Protein AF-A0A0F9A5X1-F1 (afdb_monomer_lite)

Radius of gyration: 55.03 Å; chains: 1; bounding box: 96×43×169 Å

Foldseek 3Di:
DDDDPDPPDDDPVCVVVVVVVVVVVVVVVVVVVDPPQDPPHDDDDDPDDDPQEDPLFDWDADPVRDIYGDPFCCVVPPDDPQAWDWGDPVNRDIDIDHPADDDPPGDDDDPDDDDPVDDPFFDWDQDPPGDTDGDQCAWGQDPQQCEIEGNHNDPDDSHHYYDYDDDDDQDDDDPDPPDDSDDFDDDCVPPPDDDSDDDDDDPPDDDPPDDDDPDDQDDDCVPPPDDDDDSDDDDDDDDDDPDDDPDDDDPPDDPDDDPDPDDPPPPDDDPPDPDPDDPPVDPPDPDPDDDPDPDDDPDDDD

pLDDT: mean 82.53, std 15.39, range [36.97, 97.75]

Structure (mmCIF, N/CA/C/O backbone):
data_AF-A0A0F9A5X1-F1
#
_entry.id   AF-A0A0F9A5X1-F1
#
loop_
_atom_site.group_PDB
_atom_site.id
_atom_site.type_symbol
_atom_site.label_atom_id
_atom_site.label_alt_id
_atom_site.label_comp_id
_atom_site.label_asym_id
_atom_site.label_entity_id
_atom_site.label_seq_id
_atom_site.pdbx_PDB_ins_code
_atom_site.Cartn_x
_atom_site.Cartn_y
_atom_site.Cartn_z
_atom_site.occupancy
_atom_site.B_iso_or_equiv
_atom_site.auth_seq_id
_atom_site.auth_comp_id
_atom_site.auth_asym_id
_atom_site.auth_atom_id
_atom_site.pdbx_PDB_model_num
ATOM 1 N N . MET A 1 1 ? -53.671 4.256 88.693 1.00 51.34 1 MET A N 1
ATOM 2 C CA . MET A 1 1 ? -53.620 3.190 89.716 1.00 51.34 1 MET A CA 1
ATOM 3 C C . MET A 1 1 ? -52.819 3.743 90.882 1.00 51.34 1 MET A C 1
ATOM 5 O O . MET A 1 1 ? -51.663 4.082 90.679 1.00 51.34 1 MET A O 1
ATOM 9 N N . SER A 1 2 ? -53.452 3.986 92.032 1.00 55.56 2 SER A N 1
ATOM 10 C CA . SER A 1 2 ? -52.752 4.517 93.210 1.00 55.56 2 SER A CA 1
ATOM 11 C C . SER A 1 2 ? -51.932 3.394 93.842 1.00 55.56 2 SER A C 1
ATOM 13 O O . SER A 1 2 ? -52.457 2.292 94.012 1.00 55.56 2 SER A O 1
ATOM 15 N N . LEU A 1 3 ? -50.656 3.645 94.142 1.00 56.84 3 LEU A N 1
ATOM 16 C CA . LEU A 1 3 ? -49.833 2.712 94.909 1.00 56.84 3 LEU A CA 1
ATOM 17 C C . LEU A 1 3 ? -50.502 2.514 96.274 1.00 56.84 3 LEU A C 1
ATOM 19 O O . LEU A 1 3 ? -50.723 3.474 97.011 1.00 56.84 3 LEU A O 1
ATOM 23 N N . VAL A 1 4 ? -50.874 1.274 96.596 1.00 63.53 4 VAL A N 1
ATOM 24 C CA . VAL A 1 4 ? -51.419 0.946 97.915 1.00 63.53 4 VAL A CA 1
ATOM 25 C C . VAL A 1 4 ? -50.306 1.178 98.929 1.00 63.53 4 VAL A C 1
ATOM 27 O O . VAL A 1 4 ? -49.243 0.571 98.824 1.00 63.53 4 VAL A O 1
ATOM 30 N N . ASN A 1 5 ? -50.539 2.072 99.889 1.00 62.56 5 ASN A N 1
ATOM 31 C CA . ASN A 1 5 ? -49.578 2.389 100.936 1.00 62.56 5 ASN A CA 1
ATOM 32 C C . ASN A 1 5 ? -49.392 1.140 101.813 1.00 62.56 5 ASN A C 1
ATOM 34 O O . ASN A 1 5 ? -50.246 0.826 102.644 1.00 62.56 5 ASN A O 1
ATOM 38 N N . THR A 1 6 ? -48.335 0.363 101.574 1.00 57.97 6 THR A N 1
ATOM 39 C CA . THR A 1 6 ? -48.045 -0.830 102.371 1.00 57.97 6 THR A CA 1
ATOM 40 C C . THR A 1 6 ? -47.521 -0.382 103.736 1.00 57.97 6 THR A C 1
ATOM 42 O O . THR A 1 6 ? -46.497 0.301 103.780 1.00 57.97 6 THR A O 1
ATOM 45 N N . PRO A 1 7 ? -48.182 -0.738 104.854 1.00 61.12 7 PRO A N 1
ATOM 46 C CA . PRO A 1 7 ? -47.645 -0.469 106.183 1.00 61.12 7 PRO A CA 1
ATOM 47 C C . PRO A 1 7 ? -46.269 -1.132 106.339 1.00 61.12 7 PRO A C 1
ATOM 49 O O . PRO A 1 7 ? -46.027 -2.185 105.750 1.00 61.12 7 PRO A O 1
ATOM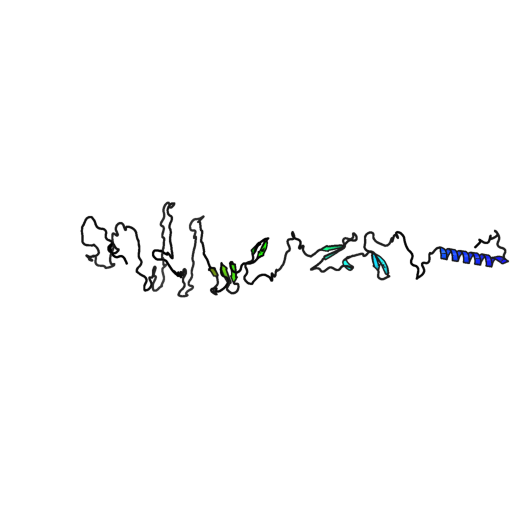 52 N N . SER A 1 8 ? -45.390 -0.573 107.177 1.00 64.06 8 SER A N 1
ATOM 53 C CA . SER A 1 8 ? -44.045 -1.121 107.450 1.00 64.06 8 SER A CA 1
ATOM 54 C C . SER A 1 8 ? -44.049 -2.560 107.995 1.00 64.06 8 SER A C 1
ATOM 56 O O . SER A 1 8 ? -43.009 -3.215 108.005 1.00 64.06 8 SER A O 1
ATOM 58 N N . ILE A 1 9 ? -45.213 -3.064 108.425 1.00 64.56 9 ILE A N 1
ATOM 59 C CA . ILE A 1 9 ? -45.440 -4.432 108.897 1.00 64.56 9 ILE A CA 1
ATOM 60 C C . ILE A 1 9 ? -46.688 -4.998 108.202 1.00 64.56 9 ILE A C 1
ATOM 62 O O .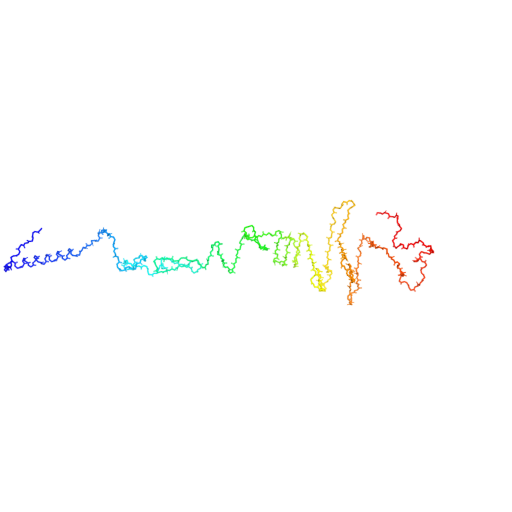 ILE A 1 9 ? -47.807 -4.522 108.412 1.00 64.56 9 ILE A O 1
ATOM 66 N N . ILE A 1 10 ? -46.506 -6.042 107.388 1.00 73.94 10 ILE A N 1
ATOM 67 C CA . ILE A 1 10 ? -47.598 -6.769 106.726 1.00 73.94 10 ILE A CA 1
ATOM 68 C C . ILE A 1 10 ? -48.179 -7.778 107.723 1.00 73.94 10 ILE A C 1
ATOM 70 O O . ILE A 1 10 ? -47.480 -8.687 108.170 1.00 73.94 10 ILE A O 1
ATOM 74 N N . LYS A 1 11 ? -49.463 -7.637 108.072 1.00 79.19 11 LYS A N 1
ATOM 75 C CA . LYS A 1 11 ? -50.155 -8.624 108.915 1.00 79.19 11 LYS A CA 1
ATOM 76 C C . LYS A 1 11 ? -50.240 -9.982 108.203 1.00 79.19 11 LY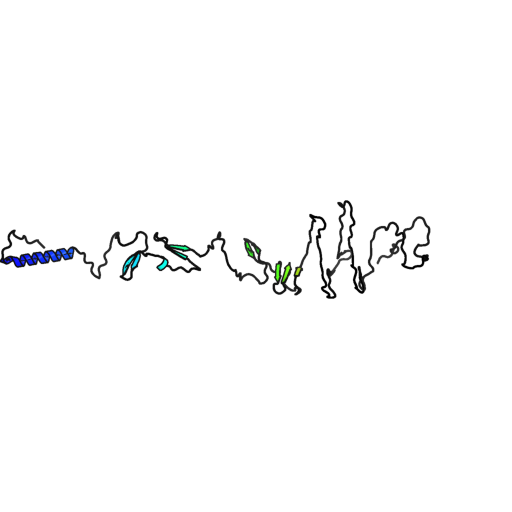S A C 1
ATOM 78 O O . LYS A 1 11 ? -50.377 -10.027 106.980 1.00 79.19 11 LYS A O 1
ATOM 83 N N . ARG A 1 12 ? -50.171 -11.085 108.960 1.00 76.81 12 ARG A N 1
ATOM 84 C CA . ARG A 1 12 ? -50.061 -12.461 108.431 1.00 76.81 12 ARG A CA 1
ATOM 85 C C . ARG A 1 12 ? -51.190 -12.806 107.452 1.00 76.81 12 ARG A C 1
ATOM 87 O O . ARG A 1 12 ? -50.935 -13.421 106.423 1.00 76.81 12 ARG A O 1
ATOM 94 N N . GLU A 1 13 ? -52.405 -12.355 107.737 1.00 82.81 13 GLU A N 1
ATOM 95 C CA . GLU A 1 13 ? -53.602 -12.531 106.909 1.00 82.81 13 GLU A CA 1
ATOM 96 C C . GLU A 1 13 ? -53.510 -11.866 105.522 1.00 82.81 13 GLU A C 1
ATOM 98 O O . GLU A 1 13 ? -54.180 -12.298 104.589 1.00 82.81 13 GLU A O 1
ATOM 103 N N . ASN A 1 14 ? -52.636 -10.869 105.354 1.00 79.94 14 ASN A N 1
ATOM 104 C CA . ASN A 1 14 ? -52.486 -10.097 104.118 1.00 79.94 14 ASN A CA 1
ATOM 105 C C . ASN A 1 14 ? -51.222 -10.462 103.322 1.00 79.94 14 ASN A C 1
ATOM 107 O O . ASN A 1 14 ? -50.961 -9.862 102.277 1.00 79.94 14 ASN A O 1
ATOM 111 N N . TRP A 1 15 ? -50.431 -11.433 103.796 1.00 81.12 15 TRP A N 1
ATOM 112 C CA . TRP A 1 15 ? -49.132 -11.777 103.210 1.00 81.12 15 TRP A CA 1
ATOM 113 C C . TRP A 1 15 ? -49.253 -12.247 101.756 1.00 81.12 15 TRP A C 1
ATOM 115 O O . TRP A 1 15 ? -48.541 -11.752 100.887 1.00 81.12 15 TRP A O 1
ATOM 125 N N . ASN A 1 16 ? -50.223 -13.120 101.465 1.00 84.50 16 ASN A N 1
ATOM 126 C CA . ASN A 1 16 ? -50.462 -13.613 100.105 1.00 84.50 16 ASN A CA 1
ATOM 127 C C . ASN A 1 16 ? -50.833 -12.477 99.145 1.00 84.50 16 ASN A C 1
ATOM 129 O O . ASN A 1 16 ? -50.289 -12.392 98.048 1.00 84.50 16 ASN A O 1
ATOM 133 N N . SER A 1 17 ? -51.705 -11.564 99.575 1.00 80.56 17 SER A N 1
ATOM 134 C CA . SER A 1 17 ? -52.116 -10.412 98.768 1.00 80.56 17 SER A CA 1
ATOM 135 C C . SER A 1 17 ? -50.947 -9.471 98.473 1.00 80.56 17 SER A C 1
ATOM 137 O O . SER A 1 17 ? -50.814 -8.989 97.350 1.00 80.56 17 SER A O 1
ATOM 139 N N . ALA A 1 18 ? -50.068 -9.240 99.453 1.00 78.94 18 ALA A N 1
ATOM 140 C CA . ALA A 1 18 ? -48.874 -8.419 99.273 1.00 78.94 18 ALA A CA 1
ATOM 141 C C . ALA A 1 18 ? -47.853 -9.072 98.327 1.00 78.94 18 ALA A C 1
ATOM 143 O O . ALA A 1 18 ? -47.285 -8.400 97.466 1.00 78.94 18 ALA A O 1
ATOM 144 N N . VAL A 1 19 ? -47.655 -10.387 98.439 1.00 83.75 19 VAL A N 1
ATOM 145 C CA . VAL A 1 19 ? -46.768 -11.150 97.552 1.00 83.75 19 VAL A CA 1
ATOM 146 C C . VAL A 1 19 ? -47.293 -11.167 96.122 1.00 83.75 19 VAL A C 1
ATOM 148 O O . VAL A 1 19 ? -46.527 -10.934 95.192 1.00 83.75 19 VAL A O 1
ATOM 151 N N . GLU A 1 20 ? -48.591 -11.377 95.926 1.00 84.62 20 GLU A N 1
ATOM 152 C CA . GLU A 1 20 ? -49.199 -11.348 94.595 1.00 84.62 20 GLU A CA 1
ATOM 153 C C . GLU A 1 20 ? -49.168 -9.948 93.975 1.00 84.62 20 GLU A C 1
ATOM 155 O O . GLU A 1 20 ? -48.875 -9.807 92.788 1.00 84.62 20 GLU A O 1
ATOM 160 N N . PHE A 1 21 ? -49.386 -8.895 94.767 1.00 84.12 21 PHE A N 1
ATOM 161 C CA . PHE A 1 21 ? -49.206 -7.519 94.306 1.00 84.12 21 PHE A CA 1
ATOM 162 C C . PHE A 1 21 ? -47.754 -7.244 93.894 1.00 84.12 21 PHE A C 1
ATOM 164 O O . PHE A 1 21 ? -47.518 -6.701 92.814 1.00 84.12 21 PHE A O 1
ATOM 171 N N . SER A 1 22 ? -46.777 -7.661 94.705 1.00 83.62 22 SER A N 1
ATOM 172 C CA . SER A 1 22 ? -45.350 -7.505 94.402 1.00 83.62 22 SER A CA 1
ATOM 173 C C . SER A 1 22 ? -44.960 -8.256 93.125 1.00 83.62 22 SER A C 1
ATOM 175 O O . SER A 1 22 ? -44.399 -7.650 92.215 1.00 83.62 22 SER A O 1
ATOM 177 N N . LYS A 1 23 ? -45.349 -9.530 92.989 1.00 84.75 23 LYS A N 1
ATOM 178 C CA . LYS A 1 23 ? -45.100 -10.336 91.782 1.00 84.75 23 LYS A CA 1
ATOM 179 C C . LYS A 1 23 ? -45.704 -9.704 90.530 1.00 84.75 23 LYS A C 1
ATOM 181 O O . LYS A 1 23 ? -45.010 -9.583 89.526 1.00 84.75 23 LYS A O 1
ATOM 186 N N . LYS A 1 24 ? -46.968 -9.269 90.586 1.00 84.06 24 LYS A N 1
ATOM 187 C CA . LYS A 1 24 ? -47.649 -8.627 89.448 1.00 84.06 24 LYS A CA 1
ATOM 188 C C . LYS A 1 24 ? -47.011 -7.294 89.074 1.00 84.06 24 LYS A C 1
ATOM 190 O O . LYS A 1 24 ? -46.859 -7.004 87.893 1.00 84.06 24 LYS A O 1
ATOM 195 N N . THR A 1 25 ? -46.603 -6.508 90.066 1.00 83.50 25 THR A N 1
ATOM 196 C CA . THR A 1 25 ? -45.920 -5.226 89.845 1.00 83.50 25 THR A CA 1
ATOM 197 C C . THR A 1 25 ? -44.549 -5.442 89.204 1.00 83.50 25 THR A C 1
ATOM 199 O O . THR A 1 25 ? -44.223 -4.774 88.227 1.00 83.50 25 THR A O 1
ATOM 202 N N . ILE A 1 26 ? -43.782 -6.427 89.684 1.00 83.12 26 ILE A N 1
ATOM 203 C CA . ILE A 1 26 ? -42.495 -6.825 89.096 1.00 83.12 26 ILE A CA 1
ATOM 204 C C . ILE A 1 26 ? -42.688 -7.310 87.654 1.00 83.12 26 ILE A C 1
ATOM 206 O O . ILE A 1 26 ? -41.969 -6.859 86.770 1.00 83.12 26 ILE A O 1
ATOM 210 N N . GLN A 1 27 ? -43.682 -8.163 87.390 1.00 83.00 27 GLN A N 1
ATOM 211 C CA . GLN A 1 27 ? -43.983 -8.649 86.039 1.00 83.00 27 GLN A CA 1
ATOM 212 C C . GLN A 1 27 ? -44.382 -7.515 85.087 1.00 83.00 27 GLN A C 1
ATOM 214 O O . GLN A 1 27 ? -43.894 -7.466 83.963 1.00 83.00 27 GLN A O 1
ATOM 219 N N . ALA A 1 28 ? -45.227 -6.581 85.528 1.00 77.19 28 ALA A N 1
ATOM 220 C CA . ALA A 1 28 ? -45.627 -5.431 84.720 1.00 77.19 28 ALA A CA 1
ATOM 221 C C . ALA A 1 28 ? -44.438 -4.503 84.417 1.00 77.19 28 ALA A C 1
ATOM 223 O O . ALA A 1 28 ? -44.253 -4.093 83.275 1.00 77.19 28 ALA A O 1
ATOM 224 N N . LEU A 1 29 ? -43.579 -4.231 85.405 1.00 78.44 29 LEU A N 1
ATOM 225 C CA . LEU A 1 29 ? -42.344 -3.463 85.208 1.00 78.44 29 LEU A CA 1
ATOM 226 C C . LEU A 1 29 ? -41.382 -4.165 84.239 1.00 78.44 29 LEU A C 1
ATOM 228 O O . LEU A 1 29 ? -40.840 -3.521 83.347 1.00 78.44 29 LEU A O 1
ATOM 232 N N . GLN A 1 30 ? -41.215 -5.484 84.361 1.00 79.44 30 GLN A N 1
ATOM 233 C CA . GLN A 1 30 ? -40.399 -6.290 83.444 1.00 79.44 30 GLN A CA 1
ATOM 234 C C . GLN A 1 30 ? -40.950 -6.292 82.008 1.00 79.44 30 GLN A C 1
ATOM 236 O O . GLN A 1 30 ? -40.172 -6.346 81.053 1.00 79.44 30 GLN A O 1
ATOM 241 N N . GLN A 1 31 ? -42.275 -6.211 81.848 1.00 71.50 31 GLN A N 1
ATOM 242 C CA . GLN A 1 31 ? -42.943 -6.104 80.549 1.00 71.50 31 GLN A CA 1
ATOM 243 C C . GLN A 1 31 ? -42.836 -4.703 79.934 1.00 71.50 31 GLN A C 1
ATOM 245 O O . GLN A 1 31 ? -42.699 -4.605 78.721 1.00 71.50 31 GLN A O 1
ATOM 250 N N . LEU A 1 32 ? -42.849 -3.632 80.737 1.00 66.94 32 LEU A N 1
ATOM 251 C CA . LEU A 1 32 ? -42.574 -2.271 80.255 1.00 66.94 32 LEU A CA 1
ATOM 252 C C . LEU A 1 32 ? -41.093 -2.053 79.914 1.00 66.94 32 LEU A C 1
ATOM 254 O O . LEU A 1 32 ? -40.785 -1.278 79.013 1.00 66.94 32 LEU A O 1
ATOM 258 N N . ALA A 1 33 ? -40.180 -2.728 80.618 1.00 64.44 33 ALA A N 1
ATOM 259 C CA . ALA A 1 33 ? -38.736 -2.583 80.422 1.00 64.44 33 ALA A CA 1
ATOM 260 C C . ALA A 1 33 ? -38.243 -3.076 79.048 1.00 64.44 33 ALA A C 1
ATOM 262 O O . ALA A 1 33 ? -37.152 -2.706 78.624 1.00 64.44 33 ALA A O 1
ATOM 263 N N . HIS A 1 34 ? -39.046 -3.863 78.329 1.00 60.03 34 HIS A N 1
ATOM 264 C CA . HIS A 1 34 ? -38.774 -4.240 76.947 1.00 60.03 34 HIS A CA 1
ATOM 265 C C . HIS A 1 34 ? -39.924 -3.726 76.082 1.00 60.03 34 HIS A C 1
ATOM 267 O O . HIS A 1 34 ? -41.006 -4.309 76.105 1.00 60.03 34 HIS A O 1
ATOM 273 N N . LEU A 1 35 ? -39.710 -2.648 75.315 1.00 63.25 35 LEU A N 1
ATOM 274 C CA . LEU A 1 35 ? -40.650 -2.219 74.275 1.00 63.25 35 LEU A CA 1
ATOM 275 C C . LEU A 1 35 ? -40.809 -3.373 73.279 1.00 63.25 35 LEU A C 1
ATOM 277 O O . LEU A 1 35 ? -40.003 -3.558 72.368 1.00 63.25 35 LEU A O 1
ATOM 281 N N . ARG A 1 36 ? -41.823 -4.206 73.502 1.00 62.03 36 ARG A N 1
ATOM 282 C CA . ARG A 1 36 ? -42.097 -5.376 72.682 1.00 62.03 36 ARG A CA 1
ATOM 283 C C . ARG A 1 36 ? -42.815 -4.878 71.438 1.00 62.03 36 ARG A C 1
ATOM 285 O O . ARG A 1 36 ? -44.034 -4.744 71.426 1.00 62.03 36 ARG A O 1
ATOM 292 N N . LEU A 1 37 ? -42.033 -4.531 70.421 1.00 74.56 37 LEU A N 1
ATOM 293 C CA . LEU A 1 37 ? -42.535 -4.253 69.081 1.00 74.56 37 LEU A CA 1
ATOM 294 C C . LEU A 1 37 ? -43.365 -5.468 68.633 1.00 74.56 37 LEU A C 1
ATOM 296 O O . LEU A 1 37 ? -42.846 -6.579 68.523 1.00 74.56 37 LEU A O 1
ATOM 300 N N . GLY A 1 38 ? -44.681 -5.287 68.501 1.00 72.56 38 GLY A N 1
ATOM 301 C CA . GLY A 1 38 ? -45.589 -6.341 68.045 1.00 72.56 38 GLY A CA 1
ATOM 302 C C . GLY A 1 38 ? -45.337 -6.702 66.577 1.00 72.56 38 GLY A C 1
ATOM 303 O O . GLY A 1 38 ? -44.722 -5.931 65.845 1.00 72.56 38 GLY A O 1
ATOM 304 N N . VAL A 1 39 ? -45.847 -7.848 66.121 1.00 73.12 39 VAL A N 1
ATOM 305 C CA . VAL A 1 39 ? -45.640 -8.349 64.741 1.00 73.12 39 VAL A CA 1
ATOM 306 C C . VAL A 1 39 ? -46.256 -7.471 63.639 1.00 73.12 39 VAL A C 1
ATOM 308 O O . VAL A 1 39 ? -45.936 -7.656 62.473 1.00 73.12 39 VAL A O 1
ATOM 311 N N . GLU A 1 40 ? -47.083 -6.492 64.010 1.00 81.44 40 GLU A N 1
ATOM 312 C CA . GLU A 1 40 ? -47.663 -5.481 63.109 1.00 81.44 40 GLU A CA 1
ATOM 313 C C . GLU A 1 40 ? -47.167 -4.057 63.415 1.00 81.44 40 GLU A C 1
ATOM 315 O O . GLU A 1 40 ? -47.684 -3.076 62.885 1.00 81.44 40 GLU A O 1
ATOM 320 N N . SER A 1 41 ? -46.187 -3.908 64.310 1.00 81.44 41 SER A N 1
ATOM 321 C CA . SER A 1 41 ? -45.661 -2.586 64.645 1.00 81.44 41 SER A CA 1
ATOM 322 C C . SER A 1 41 ? -44.823 -2.012 63.496 1.00 81.44 41 SER A C 1
ATOM 324 O O . SER A 1 41 ? -43.971 -2.694 62.932 1.00 81.44 41 SER A O 1
ATOM 326 N N . SER A 1 42 ? -45.041 -0.734 63.176 1.00 84.50 42 SER A N 1
ATOM 327 C CA . SER A 1 42 ? -44.287 0.037 62.176 1.00 84.50 42 SER A CA 1
ATOM 328 C C . SER A 1 42 ? -43.512 1.182 62.853 1.00 84.50 42 SER A C 1
ATOM 330 O O . SER A 1 42 ? -43.884 2.351 62.714 1.00 84.50 42 SER A O 1
ATOM 332 N N . PRO A 1 43 ? -42.499 0.878 63.684 1.00 84.88 43 PRO A N 1
ATOM 333 C CA . PRO A 1 43 ? -41.741 1.902 64.395 1.00 84.88 43 PRO A CA 1
ATOM 334 C C . PRO A 1 43 ? -40.969 2.804 63.421 1.00 84.88 43 PRO A C 1
ATOM 336 O O . PRO A 1 43 ? -40.355 2.323 62.470 1.00 84.88 43 PRO A O 1
ATOM 339 N N . THR A 1 44 ? -40.941 4.107 63.702 1.00 89.19 44 THR A N 1
ATOM 340 C CA . THR A 1 44 ? -40.089 5.076 62.998 1.00 89.19 44 THR A CA 1
ATOM 341 C C . THR A 1 44 ? -38.883 5.397 63.871 1.00 89.19 44 THR A C 1
ATOM 343 O O . THR A 1 44 ? -39.044 5.857 65.001 1.00 89.19 44 THR A O 1
ATOM 346 N N . PHE A 1 45 ? -37.675 5.180 63.356 1.00 87.25 45 PHE A N 1
ATOM 347 C CA . PHE A 1 45 ? -36.434 5.542 64.040 1.00 87.25 45 PHE A CA 1
ATOM 348 C C . PHE A 1 45 ? -35.869 6.833 63.453 1.00 87.25 45 PHE A C 1
ATOM 350 O O . PHE A 1 45 ? -35.823 6.995 62.236 1.00 87.25 45 PHE A O 1
ATOM 357 N N . VAL A 1 46 ? -35.408 7.739 64.314 1.00 91.75 46 VAL A N 1
ATOM 358 C CA . VAL A 1 46 ? -34.673 8.938 63.898 1.00 91.75 46 VAL A CA 1
ATOM 359 C C . VAL A 1 46 ? -33.186 8.659 64.092 1.00 91.75 46 VAL A C 1
ATOM 361 O O . VAL A 1 46 ? -32.756 8.425 65.218 1.00 91.75 46 VAL A O 1
ATOM 364 N N . SER A 1 47 ? -32.425 8.652 62.995 1.00 90.38 47 SER A N 1
ATOM 365 C CA . SER A 1 47 ? -30.968 8.428 62.971 1.00 90.38 47 SER A CA 1
ATOM 366 C C . SER A 1 47 ? -30.493 7.171 63.726 1.00 90.38 47 SER A C 1
ATOM 368 O O . SER A 1 47 ? -29.663 7.279 64.630 1.00 90.38 47 SER A O 1
ATOM 370 N N . PRO A 1 48 ? -31.011 5.971 63.398 1.00 90.88 48 PRO A N 1
ATOM 371 C CA . PRO A 1 48 ? -30.536 4.745 64.029 1.00 90.88 48 PRO A CA 1
ATOM 372 C C . PRO A 1 48 ? -29.045 4.513 63.732 1.00 90.88 48 PRO A C 1
ATOM 374 O O . PRO A 1 48 ? -28.616 4.593 62.582 1.00 90.88 48 PRO A O 1
ATOM 377 N N . THR A 1 49 ? -28.269 4.167 64.761 1.00 92.56 49 THR A N 1
ATOM 378 C CA . THR A 1 49 ? -26.873 3.723 64.616 1.00 92.56 49 THR A CA 1
ATOM 379 C C . THR A 1 49 ? -26.814 2.202 64.691 1.00 92.56 49 THR A C 1
ATOM 381 O O . THR A 1 49 ? -27.111 1.615 65.732 1.00 92.56 49 THR A O 1
ATOM 384 N N . PHE A 1 50 ? -26.394 1.554 63.607 1.00 93.12 50 PHE A N 1
ATOM 385 C CA . PHE A 1 50 ? -26.231 0.101 63.543 1.00 93.12 50 PHE A CA 1
ATOM 386 C C . PHE A 1 50 ? -24.761 -0.280 63.771 1.00 93.12 50 PHE A C 1
ATOM 388 O O . PHE A 1 50 ? -23.962 -0.296 62.842 1.00 93.12 50 PHE A O 1
ATOM 395 N N . THR A 1 51 ? -24.395 -0.598 65.015 1.00 92.19 51 THR A N 1
ATOM 396 C CA . THR A 1 51 ? -22.996 -0.833 65.438 1.00 92.19 51 THR A CA 1
ATOM 397 C C . THR A 1 51 ? -22.342 -2.096 64.868 1.00 92.19 51 THR A C 1
ATOM 399 O O . THR A 1 51 ? -21.135 -2.263 65.007 1.00 92.19 51 THR A O 1
ATOM 402 N N . GLY A 1 52 ? -23.122 -2.988 64.250 1.00 92.69 52 GLY A N 1
ATOM 403 C CA . GLY A 1 52 ? -22.625 -4.199 63.589 1.00 92.69 52 GLY A CA 1
ATOM 404 C C . GLY A 1 52 ? -22.302 -4.029 62.100 1.00 92.69 52 GLY A C 1
ATOM 405 O O . GLY A 1 52 ? -21.935 -5.010 61.460 1.00 92.69 52 GLY A O 1
ATOM 406 N N . LEU A 1 53 ? -22.481 -2.829 61.540 1.00 93.94 53 LEU A N 1
ATOM 407 C CA . LEU A 1 53 ? -22.157 -2.521 60.147 1.00 93.94 53 LEU A CA 1
ATOM 408 C C . LEU A 1 53 ? -20.794 -1.831 60.050 1.00 93.94 53 LEU A C 1
ATOM 410 O O . LEU A 1 53 ? -20.401 -1.071 60.935 1.00 93.94 53 LEU A O 1
ATOM 414 N N . THR A 1 54 ? -20.100 -2.060 58.943 1.00 92.25 54 THR A N 1
ATOM 415 C CA . THR A 1 54 ? -18.900 -1.314 58.564 1.00 92.25 54 THR A CA 1
ATOM 416 C C . THR A 1 54 ? -19.300 0.051 58.010 1.00 92.25 54 THR A C 1
ATOM 418 O O . THR A 1 54 ? -20.248 0.155 57.229 1.00 92.25 54 THR A O 1
ATOM 421 N N . ALA A 1 55 ? -18.577 1.101 58.407 1.00 90.75 55 ALA A N 1
ATOM 422 C CA . ALA A 1 55 ? -18.803 2.449 57.895 1.00 90.75 55 ALA A CA 1
ATOM 423 C C . ALA A 1 55 ? -18.601 2.506 56.371 1.00 90.75 55 ALA A C 1
ATOM 425 O O . ALA A 1 55 ? -17.749 1.805 55.834 1.00 90.75 55 ALA A O 1
ATOM 426 N N . SER A 1 56 ? -19.392 3.346 55.701 1.00 88.69 56 SER A N 1
ATOM 427 C CA . SER A 1 56 ? -19.331 3.617 54.253 1.00 88.69 56 SER A CA 1
ATOM 428 C C . SER A 1 56 ? -19.658 2.452 53.309 1.00 88.69 56 SER A C 1
ATOM 430 O O . SER A 1 56 ? -19.821 2.692 52.120 1.00 88.69 56 SER A O 1
ATOM 432 N N . LEU A 1 57 ? -19.842 1.222 53.802 1.00 90.19 57 LEU A N 1
ATOM 433 C CA . LEU A 1 57 ? -20.191 0.085 52.948 1.00 90.19 57 LEU A CA 1
ATOM 434 C C . LEU A 1 57 ? -21.693 -0.008 52.667 1.00 90.19 57 LEU A C 1
ATOM 436 O O . LEU A 1 57 ? -22.538 0.308 53.511 1.00 90.19 57 LEU A O 1
ATOM 440 N N . LEU A 1 58 ? -22.021 -0.544 51.489 1.00 90.00 58 LEU A N 1
ATOM 441 C CA . LEU A 1 58 ? -23.379 -0.952 51.152 1.00 90.00 58 LEU A CA 1
ATOM 442 C C . LEU A 1 58 ? -23.881 -2.008 52.149 1.00 90.00 58 LEU A C 1
ATOM 444 O O . LEU A 1 58 ? -23.136 -2.885 52.589 1.00 90.00 58 LEU A O 1
ATOM 448 N N . VAL A 1 59 ? -25.167 -1.943 52.489 1.00 92.19 59 VAL A N 1
ATOM 449 C CA . VAL A 1 59 ? -25.812 -2.868 53.426 1.00 92.19 59 VAL A CA 1
ATOM 450 C C . VAL A 1 59 ? -26.679 -3.851 52.651 1.00 92.19 59 VAL A C 1
ATOM 452 O O . VAL A 1 59 ? -27.473 -3.457 51.801 1.00 92.19 59 VAL A O 1
ATOM 455 N N . GLN A 1 60 ? -26.565 -5.130 52.987 1.00 93.25 60 GLN A N 1
ATOM 456 C CA . GLN A 1 60 ? -27.425 -6.203 52.503 1.00 93.25 60 GLN A CA 1
ATOM 457 C C . GLN A 1 60 ? -28.093 -6.935 53.671 1.00 93.25 60 GLN A C 1
ATOM 459 O O . GLN A 1 60 ? -27.813 -6.673 54.841 1.00 93.25 60 GLN A O 1
ATOM 464 N N . THR A 1 61 ? -28.956 -7.900 53.353 1.00 94.88 61 THR A N 1
ATOM 465 C CA . THR A 1 61 ? -29.379 -8.913 54.327 1.00 94.88 61 THR A CA 1
ATOM 466 C C . THR A 1 61 ? -28.613 -10.207 54.087 1.00 94.88 61 THR A C 1
ATOM 468 O O . THR A 1 61 ? -28.383 -10.592 52.943 1.00 94.88 61 THR A O 1
ATOM 471 N N . ASN A 1 62 ? -28.187 -10.873 55.157 1.00 91.19 62 ASN A N 1
ATOM 472 C CA . ASN A 1 62 ? -27.540 -12.181 55.060 1.00 91.19 62 ASN A CA 1
ATOM 473 C C . ASN A 1 62 ? -28.579 -13.319 54.938 1.00 91.19 62 ASN A C 1
ATOM 475 O O . ASN A 1 62 ? -29.790 -13.093 54.907 1.00 91.19 62 ASN A O 1
ATOM 479 N N . SER A 1 63 ? -28.113 -14.571 54.940 1.00 93.00 63 SER A N 1
ATOM 480 C CA . SER A 1 63 ? -28.976 -15.762 54.875 1.00 93.00 63 SER A CA 1
ATOM 481 C C . SER A 1 63 ? -29.970 -15.894 56.039 1.00 93.00 63 SER A C 1
ATOM 483 O O . SER A 1 63 ? -30.984 -16.576 55.901 1.00 93.00 63 SER A O 1
ATOM 485 N N . THR A 1 64 ? -29.730 -15.220 57.169 1.00 95.31 64 THR A N 1
ATOM 486 C CA . THR A 1 64 ? -30.645 -15.163 58.321 1.00 95.31 64 THR A CA 1
ATOM 487 C C . THR A 1 64 ? -31.531 -13.915 58.322 1.00 95.31 64 THR A C 1
ATOM 489 O O . THR A 1 64 ? -32.266 -13.689 59.283 1.00 95.31 64 THR A O 1
ATOM 492 N N . LYS A 1 65 ? -31.516 -13.134 57.230 1.00 92.69 65 LYS A N 1
ATOM 493 C CA . LYS A 1 65 ? -32.239 -11.865 57.040 1.00 92.69 65 LYS A CA 1
ATOM 494 C C . LYS A 1 65 ? -31.768 -10.722 57.951 1.00 92.69 65 LYS A C 1
ATOM 496 O O . LYS A 1 65 ? -32.457 -9.711 58.061 1.00 92.69 65 LYS A O 1
ATOM 501 N N . ALA A 1 66 ? -30.610 -10.852 58.598 1.00 94.25 66 ALA A N 1
ATOM 502 C CA . ALA A 1 66 ? -30.013 -9.778 59.388 1.00 94.25 66 ALA A CA 1
ATOM 503 C C . ALA A 1 66 ? -29.266 -8.787 58.485 1.00 94.25 66 ALA A C 1
ATOM 505 O O . ALA A 1 66 ? -28.642 -9.203 57.507 1.00 94.25 66 ALA A O 1
ATOM 506 N N . LEU A 1 67 ? -29.305 -7.493 58.825 1.00 95.00 67 LEU A N 1
ATOM 507 C CA . LEU A 1 67 ? -28.512 -6.472 58.136 1.00 95.00 67 LEU A CA 1
ATOM 508 C C . LEU A 1 67 ? -27.017 -6.741 58.337 1.00 95.00 67 LEU A C 1
ATOM 510 O O . LEU A 1 67 ? -26.564 -6.981 59.456 1.00 95.00 67 LEU A O 1
ATOM 514 N N . THR A 1 68 ? -26.254 -6.685 57.253 1.00 94.44 68 THR A N 1
ATOM 515 C CA . THR A 1 68 ? -24.800 -6.852 57.245 1.00 94.44 68 THR A CA 1
ATOM 516 C C . THR A 1 68 ? -24.194 -5.995 56.138 1.00 94.44 68 THR A C 1
ATOM 518 O O . THR A 1 68 ? -24.865 -5.712 55.146 1.00 94.44 68 THR A O 1
ATOM 521 N N . SER A 1 69 ? -22.942 -5.572 56.284 1.00 93.25 69 SER A N 1
ATOM 522 C CA . SER A 1 69 ? -22.233 -4.902 55.193 1.00 93.25 69 SER A CA 1
ATOM 523 C C . SER A 1 69 ? -21.897 -5.901 54.087 1.00 93.25 69 SER A C 1
ATOM 525 O O . SER A 1 69 ? -21.576 -7.060 54.355 1.00 93.25 69 SER A O 1
ATOM 527 N N . VAL A 1 70 ? -21.973 -5.460 52.836 1.00 91.25 70 VAL A N 1
ATOM 528 C CA . VAL A 1 70 ? -21.428 -6.215 51.707 1.00 91.25 70 VAL A CA 1
ATOM 529 C C . VAL A 1 70 ? -19.910 -6.214 51.858 1.00 91.25 70 VAL A C 1
ATOM 531 O O . VAL A 1 70 ? -19.296 -5.157 51.857 1.00 91.25 70 VAL A O 1
ATOM 534 N N . SER A 1 71 ? -19.323 -7.391 52.068 1.00 87.31 71 SER A N 1
ATOM 535 C CA . SER A 1 71 ? -17.883 -7.539 52.321 1.00 87.31 71 SER A CA 1
ATOM 536 C C . SER A 1 71 ? -17.029 -7.526 51.057 1.00 87.31 71 SER A C 1
ATOM 538 O O . SER A 1 71 ? -15.822 -7.357 51.152 1.00 87.31 71 SER A O 1
ATOM 540 N N . ASP A 1 72 ? -17.655 -7.810 49.916 1.00 88.62 72 ASP A N 1
ATOM 541 C CA . ASP A 1 72 ? -17.047 -7.772 48.592 1.00 88.62 72 ASP A CA 1
ATOM 542 C C . ASP A 1 72 ? -18.153 -7.453 47.580 1.00 88.62 72 ASP A C 1
ATOM 544 O O . ASP A 1 72 ? -19.070 -8.257 47.347 1.00 88.62 72 ASP A O 1
ATOM 548 N N . LEU A 1 73 ? -18.094 -6.242 47.035 1.00 88.69 73 LEU A N 1
ATOM 549 C CA . LEU A 1 73 ? -19.064 -5.680 46.102 1.00 88.69 73 LEU A CA 1
ATOM 550 C C . LEU A 1 73 ? -19.077 -6.407 44.746 1.00 88.69 73 LEU A C 1
ATOM 552 O O . LEU A 1 73 ? -20.104 -6.386 44.058 1.00 88.69 73 LEU A O 1
ATOM 556 N N . THR A 1 74 ? -18.014 -7.136 44.388 1.00 89.19 74 THR A N 1
ATOM 557 C CA . THR A 1 74 ? -17.950 -7.927 43.145 1.00 89.19 74 THR A CA 1
ATOM 558 C C . THR A 1 74 ? -18.923 -9.114 43.146 1.00 89.19 74 THR A C 1
ATOM 560 O O . THR A 1 74 ? -19.306 -9.609 42.085 1.00 89.19 74 THR A O 1
ATOM 563 N N . ASN A 1 75 ? -19.429 -9.517 44.320 1.00 85.81 75 ASN A N 1
ATOM 564 C CA . ASN A 1 75 ? -20.485 -10.530 44.437 1.00 85.81 75 ASN A CA 1
ATOM 565 C C . ASN A 1 75 ? -21.842 -10.056 43.898 1.00 85.81 75 ASN A C 1
ATOM 567 O O . ASN A 1 75 ? -22.672 -10.877 43.509 1.00 85.81 75 ASN A O 1
ATOM 571 N N . TRP A 1 76 ? -22.089 -8.743 43.907 1.00 87.31 76 TRP A N 1
ATOM 572 C CA . TRP A 1 76 ? -23.333 -8.146 43.415 1.00 87.31 76 TRP A CA 1
ATOM 573 C C . TRP A 1 76 ? -23.230 -7.732 41.950 1.00 87.31 76 TRP A C 1
ATOM 575 O O . TRP A 1 76 ? -24.207 -7.837 41.208 1.00 87.31 76 TRP A O 1
ATOM 585 N N . ILE A 1 77 ? -22.050 -7.272 41.534 1.00 88.56 77 ILE A N 1
ATOM 586 C CA . ILE A 1 77 ? -21.771 -6.853 40.163 1.00 88.56 77 ILE A CA 1
ATOM 587 C C . ILE A 1 77 ? -20.611 -7.692 39.638 1.00 88.56 77 ILE A C 1
ATOM 589 O O . ILE A 1 77 ? -19.446 -7.399 39.887 1.00 88.56 77 ILE A O 1
ATOM 593 N N . ALA A 1 78 ? -20.941 -8.743 38.891 1.00 87.00 78 ALA A N 1
ATOM 594 C CA . ALA A 1 78 ? -19.938 -9.604 38.286 1.00 87.00 78 ALA A CA 1
ATOM 595 C C . ALA A 1 78 ? -19.397 -8.991 36.986 1.00 87.00 78 ALA A C 1
ATOM 597 O O . ALA A 1 78 ? -20.153 -8.642 36.075 1.00 87.00 78 ALA A O 1
ATOM 598 N N . GLY A 1 79 ? -18.073 -8.907 36.890 1.00 91.25 79 GLY A N 1
ATOM 599 C CA . GLY A 1 79 ? -17.370 -8.615 35.648 1.00 91.25 79 GLY A CA 1
ATOM 600 C C . GLY A 1 79 ? -17.205 -9.844 34.753 1.00 91.25 79 GLY A C 1
ATOM 601 O O . GLY A 1 79 ? -17.528 -10.972 35.121 1.00 91.25 79 GLY A O 1
ATOM 602 N N . THR A 1 80 ? -16.627 -9.633 33.575 1.00 90.44 80 THR A N 1
ATOM 603 C CA . THR A 1 80 ? -16.075 -10.720 32.753 1.00 90.44 80 THR A CA 1
ATOM 604 C C . THR A 1 80 ? -14.665 -10.335 32.339 1.00 90.44 80 THR A C 1
ATOM 606 O O . THR A 1 80 ? -14.453 -9.193 31.927 1.00 90.44 80 THR A O 1
ATOM 609 N N . SER A 1 81 ? -13.727 -11.285 32.374 1.00 83.25 81 SER A N 1
ATOM 610 C CA . SER A 1 81 ? -12.298 -11.033 32.127 1.00 83.25 81 SER A CA 1
ATOM 611 C C . SER A 1 81 ? -11.998 -10.331 30.797 1.00 83.25 81 SER A C 1
ATOM 613 O O . SER A 1 81 ? -11.001 -9.632 30.692 1.00 83.25 81 SER A O 1
ATOM 615 N N . ASN A 1 82 ? -12.876 -10.474 29.799 1.00 88.06 82 ASN A N 1
ATOM 616 C CA . ASN A 1 82 ? -12.683 -9.927 28.454 1.00 88.06 82 ASN A CA 1
ATOM 617 C C . ASN A 1 82 ? -13.544 -8.687 28.152 1.00 88.06 82 ASN A C 1
ATOM 619 O O . ASN A 1 82 ? -13.589 -8.255 27.002 1.00 88.06 82 ASN A O 1
ATOM 623 N N . ARG A 1 83 ? -14.275 -8.133 29.131 1.00 90.50 83 ARG A N 1
ATOM 624 C CA . ARG A 1 83 ? -15.101 -6.927 28.915 1.00 90.50 83 ARG A CA 1
ATOM 625 C C . ARG A 1 83 ? -14.969 -5.890 30.010 1.00 90.50 83 ARG A C 1
ATOM 627 O O . ARG A 1 83 ? -14.696 -4.739 29.706 1.00 90.50 83 ARG A O 1
ATOM 634 N N . VAL A 1 84 ? -15.221 -6.292 31.251 1.00 94.12 84 VAL A N 1
ATOM 635 C CA . VAL A 1 84 ? -15.254 -5.389 32.400 1.00 94.12 84 VAL A CA 1
ATOM 636 C C . VAL A 1 84 ? -14.688 -6.136 33.589 1.00 94.12 84 VAL A C 1
ATOM 638 O O . VAL A 1 84 ? -15.236 -7.163 33.992 1.00 94.12 84 VAL A O 1
ATOM 641 N N . THR A 1 85 ? -13.612 -5.607 34.143 1.00 92.06 85 THR A N 1
ATOM 642 C CA . THR A 1 85 ? -13.107 -5.967 35.460 1.00 92.06 85 THR A CA 1
ATOM 643 C C . THR A 1 85 ? -13.848 -5.121 36.484 1.00 92.06 85 THR A C 1
ATOM 645 O O . THR A 1 85 ? -13.987 -3.908 36.320 1.00 92.06 85 THR A O 1
ATOM 648 N N . VAL A 1 86 ? -14.355 -5.778 37.522 1.00 93.56 86 VAL A N 1
ATOM 649 C CA . VAL A 1 86 ? -15.023 -5.133 38.651 1.00 93.56 86 VAL A CA 1
ATOM 650 C C . VAL A 1 86 ? -14.139 -5.356 39.864 1.00 93.56 86 VAL A C 1
ATOM 652 O O . VAL A 1 86 ? -13.814 -6.503 40.168 1.00 93.56 86 VAL A O 1
ATOM 655 N N . SER A 1 87 ? -13.759 -4.274 40.531 1.00 91.31 87 SER A N 1
ATOM 656 C CA . SER A 1 87 ? -12.934 -4.313 41.735 1.00 91.31 87 SER A CA 1
ATOM 657 C C . SER A 1 87 ? -13.635 -3.571 42.863 1.00 91.31 87 SER A C 1
ATOM 659 O O . SER A 1 87 ? -14.093 -2.446 42.670 1.00 91.31 87 SER A O 1
ATOM 661 N N . ASP A 1 88 ? -13.695 -4.206 44.029 1.00 90.06 88 ASP A N 1
ATOM 662 C CA . ASP A 1 88 ? -14.012 -3.546 45.295 1.00 90.06 88 ASP A CA 1
ATOM 663 C C . ASP A 1 88 ? -12.732 -2.876 45.827 1.00 90.06 88 ASP A C 1
ATOM 665 O O . ASP A 1 88 ? -11.687 -3.525 45.933 1.00 90.06 88 ASP A O 1
ATOM 669 N N . ASP A 1 89 ? -12.791 -1.577 46.103 1.00 86.06 89 ASP A N 1
ATOM 670 C CA . ASP A 1 89 ? -11.682 -0.762 46.623 1.00 86.06 89 ASP A CA 1
ATOM 671 C C . ASP A 1 89 ? -11.696 -0.638 48.155 1.00 86.06 89 ASP A C 1
ATOM 673 O O . ASP A 1 89 ? -10.781 -0.056 48.745 1.00 86.06 89 ASP A O 1
ATOM 677 N N . GLY A 1 90 ? -12.690 -1.236 48.817 1.00 84.62 90 GLY A N 1
ATOM 678 C CA . GLY A 1 90 ? -12.806 -1.288 50.269 1.00 84.62 90 GLY A CA 1
ATOM 679 C C . GLY A 1 90 ? -13.213 0.033 50.923 1.00 84.62 90 GLY A C 1
ATOM 680 O O . GLY A 1 90 ? -13.314 0.076 52.151 1.00 84.62 90 GLY A O 1
ATOM 681 N N . ASP A 1 91 ? -13.469 1.096 50.151 1.00 85.69 91 ASP A N 1
ATOM 682 C CA . ASP A 1 91 ? -13.954 2.385 50.666 1.00 85.69 91 ASP A CA 1
ATOM 683 C C . ASP A 1 91 ? -15.486 2.535 50.589 1.00 85.69 91 ASP A C 1
ATOM 685 O O . ASP A 1 91 ? -16.051 3.528 51.058 1.00 85.69 91 ASP A O 1
ATOM 689 N N . GLY A 1 92 ? -16.157 1.498 50.078 1.00 86.44 92 GLY A N 1
ATOM 690 C CA . GLY A 1 92 ? -17.593 1.478 49.828 1.00 86.44 92 GLY A CA 1
ATOM 691 C C . GLY A 1 92 ? -17.968 1.801 48.387 1.00 86.44 92 GLY A C 1
ATOM 692 O O . GLY A 1 92 ? -19.164 1.904 48.098 1.00 86.44 92 GLY A O 1
ATOM 693 N N . THR A 1 93 ? -16.989 1.945 47.491 1.00 88.44 93 THR A N 1
ATOM 694 C CA . THR A 1 93 ? -17.213 2.149 46.065 1.00 88.44 93 THR A CA 1
ATOM 695 C C . THR A 1 93 ? -16.747 0.955 45.223 1.00 88.44 93 THR A C 1
ATOM 697 O O . THR A 1 93 ? -16.393 -0.111 45.721 1.00 88.44 93 THR A O 1
ATOM 700 N N . ILE A 1 94 ? -16.963 1.058 43.913 1.00 92.12 94 ILE A N 1
ATOM 701 C CA . ILE A 1 94 ? -16.637 0.014 42.943 1.00 92.12 94 ILE A CA 1
ATOM 702 C C . ILE A 1 94 ? -15.863 0.683 41.822 1.00 92.12 94 ILE A C 1
ATOM 704 O O . ILE A 1 94 ? -16.342 1.653 41.228 1.00 92.12 94 ILE A O 1
ATOM 708 N N . THR A 1 95 ? -14.726 0.103 41.457 1.00 91.25 95 THR A N 1
ATOM 709 C CA . THR A 1 95 ? -14.004 0.468 40.241 1.00 91.25 95 THR A CA 1
ATOM 710 C C . THR A 1 95 ? -14.398 -0.469 39.100 1.00 91.25 95 THR A C 1
ATOM 712 O O . THR A 1 95 ? -14.281 -1.691 39.207 1.00 91.25 95 THR A O 1
ATOM 715 N N . LEU A 1 96 ? -14.855 0.110 37.986 1.00 92.44 96 LEU A N 1
ATOM 716 C CA . LEU A 1 96 ? -15.158 -0.597 36.739 1.00 92.44 96 LEU A CA 1
ATOM 717 C C . LEU A 1 96 ? -14.118 -0.221 35.685 1.00 92.44 96 LEU A C 1
ATOM 719 O O . LEU A 1 96 ? -13.985 0.956 35.351 1.00 92.44 96 LEU A O 1
ATOM 723 N N . SER A 1 97 ? -13.411 -1.203 35.130 1.00 91.38 97 SER A N 1
ATOM 724 C CA . SER A 1 97 ? -12.410 -0.970 34.083 1.00 91.38 97 SER A CA 1
ATOM 725 C C . SER A 1 97 ? -12.540 -1.960 32.930 1.00 91.38 97 SER A C 1
ATOM 727 O O . SER A 1 97 ? -12.921 -3.115 33.112 1.00 91.38 97 SER A O 1
ATOM 729 N N . GLY A 1 98 ? -12.243 -1.504 31.714 1.00 92.25 98 GLY A N 1
ATOM 730 C CA . GLY A 1 98 ? -12.077 -2.392 30.567 1.00 92.25 98 GLY A CA 1
ATOM 731 C C . GLY A 1 98 ? -10.689 -3.051 30.573 1.00 92.25 98 GLY A C 1
ATOM 732 O O . GLY A 1 98 ? -9.768 -2.520 31.192 1.00 92.25 98 GLY A O 1
ATOM 733 N N . PRO A 1 99 ? -10.491 -4.172 29.855 1.00 91.38 99 PRO A N 1
ATOM 734 C CA . PRO A 1 99 ? -9.161 -4.747 29.629 1.00 91.38 99 PRO A CA 1
ATOM 735 C C . PRO A 1 99 ? -8.190 -3.806 28.897 1.00 91.38 99 PRO A C 1
ATOM 737 O O . PRO A 1 99 ? -6.979 -3.973 28.999 1.00 91.38 99 PRO A O 1
ATOM 740 N N . GLN A 1 100 ? -8.721 -2.842 28.140 1.00 93.75 100 GLN A N 1
ATOM 741 C CA . GLN A 1 100 ? -7.976 -1.762 27.500 1.00 93.75 100 GLN A CA 1
ATOM 742 C C . GLN A 1 100 ? -8.857 -0.517 27.377 1.00 93.75 100 GLN A C 1
ATOM 744 O O . GLN A 1 100 ? -10.084 -0.623 27.289 1.00 93.75 100 GLN A O 1
ATOM 749 N N . ASP A 1 101 ? -8.223 0.649 27.324 1.00 91.69 101 ASP A N 1
ATOM 750 C CA . ASP A 1 101 ? -8.898 1.920 27.091 1.00 91.69 101 ASP A CA 1
ATOM 751 C C . ASP A 1 101 ? -9.256 2.120 25.609 1.00 91.69 101 ASP A C 1
ATOM 753 O O . ASP A 1 101 ? -8.507 1.729 24.716 1.00 91.69 101 ASP A O 1
ATOM 757 N N . ILE A 1 102 ? -10.390 2.782 25.348 1.00 92.12 102 ILE A N 1
ATOM 758 C CA . ILE A 1 102 ? -10.879 3.116 23.992 1.00 92.12 102 ILE A CA 1
ATOM 759 C C . ILE A 1 102 ? -11.287 4.593 23.846 1.00 92.12 102 ILE A C 1
ATOM 761 O O . ILE A 1 102 ? -12.089 4.954 22.986 1.00 92.12 102 ILE A O 1
ATOM 765 N N . HIS A 1 103 ? -10.785 5.456 24.729 1.00 92.19 103 HIS A N 1
ATOM 766 C CA . HIS A 1 103 ? -11.023 6.896 24.655 1.00 92.19 103 HIS A CA 1
ATOM 767 C C . HIS A 1 103 ? -10.152 7.545 23.560 1.00 92.19 103 HIS A C 1
ATOM 769 O O . HIS A 1 103 ? -9.282 6.906 22.978 1.00 92.19 103 HIS A O 1
ATOM 775 N N . THR A 1 104 ? -10.361 8.830 23.268 1.00 92.19 104 THR A N 1
ATOM 776 C CA . THR A 1 104 ? -9.729 9.520 22.123 1.00 92.19 104 THR A CA 1
ATOM 777 C C . THR A 1 104 ? -8.205 9.644 22.193 1.00 92.19 104 THR A C 1
ATOM 779 O O . THR A 1 104 ? -7.575 9.840 21.160 1.00 92.19 104 THR A O 1
ATOM 782 N N . SER A 1 105 ? -7.613 9.537 23.384 1.00 93.75 105 SER A N 1
ATOM 783 C CA . SER A 1 105 ? -6.158 9.481 23.591 1.00 93.75 105 SER A CA 1
ATOM 784 C C . SER A 1 105 ? -5.644 8.082 23.944 1.00 93.75 105 SER A C 1
ATOM 786 O O . SER A 1 105 ? -4.479 7.942 24.308 1.00 93.75 105 SER A O 1
ATOM 788 N N . ALA A 1 106 ? -6.490 7.051 23.859 1.00 95.19 106 ALA A N 1
ATOM 789 C CA . ALA A 1 106 ? -6.064 5.678 24.078 1.00 95.19 106 ALA A CA 1
ATOM 790 C C . ALA A 1 106 ? -5.259 5.155 22.881 1.00 95.19 106 ALA A C 1
ATOM 792 O O . ALA A 1 106 ? -5.558 5.475 21.731 1.00 95.19 106 ALA A O 1
ATOM 793 N N . SER A 1 107 ? -4.302 4.272 23.163 1.00 94.62 107 SER A N 1
ATOM 794 C CA . SER A 1 107 ? -3.544 3.518 22.157 1.00 94.62 107 SER A CA 1
ATOM 795 C C . SER A 1 107 ? -3.884 2.029 22.279 1.00 94.62 107 SER A C 1
ATOM 797 O O . SER A 1 107 ? -3.115 1.280 22.888 1.00 94.62 107 SER A O 1
ATOM 799 N N . PRO A 1 108 ? -5.058 1.592 21.784 1.00 94.81 108 PRO A N 1
ATOM 800 C CA . PRO A 1 108 ? -5.490 0.206 21.908 1.00 94.81 108 PRO A CA 1
ATOM 801 C C . PRO A 1 108 ? -4.575 -0.734 21.120 1.00 94.81 108 PRO A C 1
ATOM 803 O O . PRO A 1 108 ? -3.973 -0.355 20.114 1.00 94.81 108 PRO A O 1
ATOM 806 N N . THR A 1 109 ? -4.505 -1.990 21.557 1.00 94.69 109 THR A N 1
ATOM 807 C CA . THR A 1 109 ? -3.764 -3.044 20.853 1.00 94.69 109 THR A CA 1
ATOM 808 C C . THR A 1 109 ? -4.708 -4.176 20.477 1.00 94.69 109 THR A C 1
ATOM 810 O O . THR A 1 109 ? -5.577 -4.579 21.253 1.00 94.69 109 THR A O 1
ATOM 813 N N . PHE A 1 110 ? -4.547 -4.689 19.259 1.00 93.75 110 PHE A N 1
ATOM 814 C CA . PHE A 1 110 ? -5.354 -5.778 18.725 1.00 93.75 110 PHE A CA 1
ATOM 815 C C . PHE A 1 110 ? -4.432 -6.852 18.157 1.00 93.75 110 PHE A C 1
ATOM 817 O O . PHE A 1 110 ? -3.509 -6.542 17.410 1.00 93.75 110 PHE A O 1
ATOM 824 N N . THR A 1 111 ? -4.693 -8.121 18.477 1.00 94.88 111 THR A N 1
ATOM 825 C CA . THR A 1 111 ? -3.978 -9.250 17.854 1.00 94.88 111 THR A CA 1
ATOM 826 C C . THR A 1 111 ? -4.302 -9.369 16.364 1.00 94.88 111 THR A C 1
ATOM 828 O O . THR A 1 111 ? -3.460 -9.783 15.577 1.00 94.88 111 THR A O 1
ATOM 831 N N . GLY A 1 112 ? -5.519 -8.991 15.970 1.00 93.94 112 GLY A N 1
ATOM 832 C CA . GLY A 1 112 ? -5.958 -8.925 14.584 1.00 93.94 112 GLY A CA 1
ATOM 833 C C . GLY A 1 112 ? -7.103 -7.931 14.441 1.00 93.94 112 GLY A C 1
ATOM 834 O O . GLY A 1 112 ? -7.806 -7.640 15.411 1.00 93.94 112 GLY A O 1
ATOM 835 N N . LEU A 1 113 ? -7.277 -7.407 13.232 1.00 94.38 113 LEU A N 1
ATOM 836 C CA . LEU A 1 113 ? -8.285 -6.404 12.919 1.00 94.38 113 LEU A CA 1
ATOM 837 C C . LEU A 1 113 ? -9.003 -6.791 11.627 1.00 94.38 113 LEU A C 1
ATOM 839 O O . LEU A 1 113 ? -8.369 -7.069 10.614 1.00 94.38 113 LEU A O 1
ATOM 843 N N . THR A 1 114 ? -10.332 -6.796 11.659 1.00 94.44 114 THR A N 1
ATOM 844 C CA . THR A 1 114 ? -11.165 -6.960 10.464 1.00 94.44 114 THR A CA 1
ATOM 845 C C . THR A 1 114 ? -11.876 -5.644 10.189 1.00 94.44 114 THR A C 1
ATOM 847 O O . THR A 1 114 ? -12.690 -5.200 10.996 1.00 94.44 114 THR A O 1
ATOM 850 N N . LEU A 1 115 ? -11.575 -5.028 9.046 1.00 95.31 115 LEU A N 1
ATOM 851 C CA . LEU A 1 115 ? -12.198 -3.786 8.593 1.00 95.31 115 LEU A CA 1
ATOM 852 C C . LEU A 1 115 ? -13.194 -4.097 7.472 1.00 95.31 115 LEU A C 1
ATOM 854 O O . LEU A 1 115 ? -12.843 -4.092 6.300 1.00 95.31 115 LEU A O 1
ATOM 858 N N . SER A 1 116 ? -14.448 -4.377 7.825 1.00 94.62 116 SER A N 1
ATOM 859 C CA . SER A 1 116 ? -15.480 -4.810 6.864 1.00 94.62 116 SER A CA 1
ATOM 860 C C . SER A 1 116 ? -15.851 -3.772 5.798 1.00 94.62 116 SER A C 1
ATOM 862 O O . SER A 1 116 ? -16.492 -4.123 4.813 1.00 94.62 116 SER A O 1
ATOM 864 N N . GLY A 1 117 ? -15.474 -2.505 5.991 1.00 95.31 117 GLY A N 1
ATOM 865 C CA . GLY A 1 117 ? -15.673 -1.433 5.010 1.00 95.31 117 GLY A CA 1
ATOM 866 C C . GLY A 1 117 ? -14.582 -1.342 3.938 1.00 95.31 117 GLY A C 1
ATOM 867 O O . GLY A 1 117 ? -14.685 -0.500 3.052 1.00 95.31 117 GLY A O 1
ATOM 868 N N . ILE A 1 118 ? -13.540 -2.171 4.028 1.00 96.69 118 ILE A N 1
ATOM 869 C CA . ILE A 1 118 ? -12.394 -2.174 3.117 1.00 96.69 118 ILE A CA 1
ATOM 870 C C . ILE A 1 118 ? -12.568 -3.274 2.068 1.00 96.69 118 ILE A C 1
ATOM 872 O O . ILE A 1 118 ? -13.115 -4.343 2.342 1.00 96.69 118 ILE A O 1
ATOM 876 N N . THR A 1 119 ? -12.118 -2.999 0.849 1.00 96.44 119 THR A N 1
ATOM 877 C CA . THR A 1 119 ? -12.178 -3.929 -0.281 1.00 96.44 119 THR A CA 1
ATOM 878 C C . THR A 1 119 ? -10.943 -4.828 -0.333 1.00 96.44 119 THR A C 1
ATOM 880 O O . THR A 1 119 ? -9.864 -4.463 0.125 1.00 96.44 119 THR A O 1
ATOM 883 N N . LEU A 1 120 ? -11.090 -6.032 -0.889 1.00 94.94 120 LEU A N 1
ATOM 884 C CA . LEU A 1 120 ? -9.951 -6.928 -1.101 1.00 94.94 120 LEU A CA 1
ATOM 885 C C . LEU A 1 120 ? -8.888 -6.237 -1.971 1.00 94.94 120 LEU A C 1
ATOM 887 O O . LEU A 1 120 ? -9.245 -5.511 -2.895 1.00 94.94 120 LEU A O 1
ATOM 891 N N . GLY A 1 121 ? -7.608 -6.465 -1.667 1.00 95.38 121 GLY A N 1
ATOM 892 C CA . GLY A 1 121 ? -6.473 -5.908 -2.414 1.00 95.38 121 GLY A CA 1
ATOM 893 C C . GLY A 1 121 ? -6.180 -4.429 -2.146 1.00 95.38 121 GLY A C 1
ATOM 894 O O . GLY A 1 121 ? -5.295 -3.844 -2.764 1.00 95.38 121 GLY A O 1
ATOM 895 N N . SER A 1 122 ? -6.902 -3.799 -1.218 1.00 97.38 122 SER A N 1
ATOM 896 C CA . SER A 1 122 ? -6.672 -2.402 -0.861 1.00 97.38 122 SER A CA 1
ATOM 897 C C . SER A 1 122 ? -5.353 -2.192 -0.126 1.00 97.38 122 SER A C 1
ATOM 899 O O . SER A 1 122 ? -5.085 -2.825 0.895 1.00 97.38 122 SER A O 1
ATOM 901 N N . VAL A 1 123 ? -4.577 -1.216 -0.595 1.00 97.00 123 VAL A N 1
ATOM 902 C CA . VAL A 1 123 ? -3.488 -0.620 0.182 1.00 97.00 123 VAL A CA 1
ATOM 903 C C . VAL A 1 123 ? -4.083 0.501 1.035 1.00 97.00 123 VAL A C 1
ATOM 905 O O . VAL A 1 123 ? -4.621 1.477 0.512 1.00 97.00 123 VAL A O 1
ATOM 908 N N . LEU A 1 124 ? -4.042 0.332 2.358 1.00 97.19 124 LEU A N 1
ATOM 909 C CA . LEU A 1 124 ? -4.667 1.253 3.309 1.00 97.19 124 LEU A CA 1
ATOM 910 C C . LEU A 1 124 ? -3.787 2.466 3.603 1.00 97.19 124 LEU A C 1
ATOM 912 O O . LEU A 1 124 ? -2.585 2.332 3.825 1.00 97.19 124 LEU A O 1
ATOM 916 N N . PHE A 1 125 ? -4.406 3.640 3.700 1.00 97.19 125 PHE A N 1
ATOM 917 C CA . PHE A 1 125 ? -3.735 4.883 4.079 1.00 97.19 125 PHE A CA 1
ATOM 918 C C . PHE A 1 125 ? -4.617 5.765 4.971 1.00 97.19 125 PHE A C 1
ATOM 920 O O . PHE A 1 125 ? -5.817 5.537 5.124 1.00 97.19 125 PHE A O 1
ATOM 927 N N . ALA A 1 126 ? -4.017 6.787 5.582 1.00 97.75 126 ALA A N 1
ATOM 928 C CA . ALA A 1 126 ? -4.744 7.799 6.340 1.00 97.75 126 ALA A CA 1
ATOM 929 C C . ALA A 1 126 ? -5.339 8.848 5.389 1.00 97.75 126 ALA A C 1
ATOM 931 O O . ALA A 1 126 ? -4.613 9.607 4.752 1.00 97.75 126 ALA A O 1
ATOM 932 N N . GLY A 1 127 ? -6.664 8.881 5.291 1.00 96.19 127 GLY A N 1
ATOM 933 C CA . GLY A 1 127 ? -7.405 9.878 4.528 1.00 96.19 127 GLY A CA 1
ATOM 934 C C . GLY A 1 127 ? -7.686 11.151 5.328 1.00 96.19 127 GLY A C 1
ATOM 935 O O . GLY A 1 127 ? -7.026 11.465 6.324 1.00 96.19 127 GLY A O 1
ATOM 936 N N . ALA A 1 128 ? -8.713 11.888 4.897 1.00 96.69 128 ALA A N 1
ATOM 937 C CA . ALA A 1 128 ? -9.163 13.098 5.577 1.00 96.69 128 ALA A CA 1
ATOM 938 C C . ALA A 1 128 ? -9.399 12.834 7.075 1.00 96.69 128 ALA A C 1
ATOM 940 O O . ALA A 1 128 ? -10.010 11.836 7.458 1.00 96.69 128 ALA A O 1
ATOM 941 N N . SER A 1 129 ? -8.879 13.722 7.925 1.00 95.38 129 SER A N 1
ATOM 942 C CA . SER A 1 129 ? -8.963 13.605 9.389 1.00 95.38 129 SER A CA 1
ATOM 943 C C . SER A 1 129 ? -8.371 12.309 9.976 1.00 95.38 129 SER A C 1
ATOM 945 O O . SER A 1 129 ? -8.722 11.939 11.093 1.00 95.38 129 SER A O 1
ATOM 947 N N . GLY A 1 130 ? -7.472 11.623 9.259 1.00 94.75 130 GLY A N 1
ATOM 948 C CA . GLY A 1 130 ? -6.814 10.399 9.733 1.00 94.75 130 GLY A CA 1
ATOM 949 C C . GLY A 1 130 ? -7.670 9.135 9.620 1.00 94.75 130 GLY A C 1
ATOM 950 O O . GLY A 1 130 ? -7.313 8.103 10.182 1.00 94.75 130 GLY A O 1
ATOM 951 N N . VAL A 1 131 ? -8.799 9.195 8.907 1.00 95.56 131 VAL A N 1
ATOM 952 C CA . VAL A 1 131 ? -9.671 8.034 8.691 1.00 95.56 131 VAL A CA 1
ATOM 953 C C . VAL A 1 131 ? -8.960 7.010 7.812 1.00 95.56 131 VAL A C 1
ATOM 955 O O . VAL A 1 131 ? -8.487 7.350 6.728 1.00 95.56 131 VAL A O 1
ATOM 958 N N . VAL A 1 132 ? -8.926 5.748 8.242 1.00 96.69 132 VAL A N 1
ATOM 959 C CA . VAL A 1 132 ? -8.416 4.646 7.413 1.00 96.69 132 VAL A CA 1
ATOM 960 C C . VAL A 1 132 ? -9.221 4.586 6.116 1.00 96.69 132 VAL A C 1
ATOM 962 O O . VAL A 1 132 ? -10.436 4.402 6.135 1.00 96.69 132 VAL A O 1
ATOM 965 N N . SER A 1 133 ? -8.528 4.789 5.003 1.00 97.38 133 SER A N 1
ATOM 966 C CA . SER A 1 133 ? -9.082 4.966 3.665 1.00 97.38 133 SER A CA 1
ATOM 967 C C . SER A 1 133 ? -8.356 4.071 2.661 1.00 97.38 133 SER A C 1
ATOM 969 O O . SER A 1 133 ? -7.309 3.495 2.959 1.00 97.38 133 SER A O 1
ATOM 971 N N . GLN A 1 134 ? -8.938 3.955 1.472 1.00 97.75 134 GLN A N 1
ATOM 972 C CA . GLN A 1 134 ? -8.436 3.171 0.348 1.00 97.75 134 GLN A CA 1
ATOM 973 C C . GLN A 1 134 ? -8.758 3.903 -0.957 1.00 97.75 134 GLN A C 1
ATOM 975 O O . GLN A 1 134 ? -9.746 4.638 -1.022 1.00 97.75 134 GLN A O 1
ATOM 980 N N . ASP A 1 135 ? -7.961 3.666 -1.992 1.00 97.25 135 ASP A N 1
ATOM 981 C CA . ASP A 1 135 ? -8.209 4.167 -3.342 1.00 97.25 135 ASP A CA 1
ATOM 982 C C . ASP A 1 135 ? -7.708 3.142 -4.354 1.00 97.25 135 ASP A C 1
ATOM 984 O O . ASP A 1 135 ? -6.625 3.251 -4.931 1.00 97.25 135 ASP A O 1
ATOM 988 N N . ASN A 1 136 ? -8.516 2.101 -4.535 1.00 97.06 136 ASN A N 1
ATOM 989 C CA . ASN A 1 136 ? -8.136 0.974 -5.370 1.00 97.06 136 ASN A CA 1
ATOM 990 C C . ASN A 1 136 ? -8.015 1.347 -6.844 1.00 97.06 136 ASN A C 1
ATOM 992 O O . ASN A 1 136 ? -7.449 0.562 -7.582 1.00 97.06 136 ASN A O 1
ATOM 996 N N . SER A 1 137 ? -8.560 2.471 -7.312 1.00 94.81 137 SER A N 1
ATOM 997 C CA . SER A 1 137 ? -8.358 2.891 -8.705 1.00 94.81 137 SER A CA 1
ATOM 998 C C . SER A 1 137 ? -6.937 3.403 -8.935 1.00 94.81 137 SER A C 1
ATOM 1000 O O . SER A 1 137 ? -6.417 3.269 -10.038 1.00 94.81 137 SER A O 1
ATOM 1002 N N . ASN A 1 138 ? -6.301 3.941 -7.891 1.00 96.06 138 ASN A N 1
ATOM 1003 C CA . ASN A 1 138 ? -4.964 4.518 -7.965 1.00 96.06 138 ASN A CA 1
ATOM 1004 C C . ASN A 1 138 ? -3.866 3.577 -7.455 1.00 96.06 138 ASN A C 1
ATOM 1006 O O . ASN A 1 138 ? -2.774 3.587 -8.020 1.00 96.06 138 ASN A O 1
ATOM 1010 N N . LEU A 1 139 ? -4.124 2.764 -6.425 1.00 97.38 139 LEU A N 1
ATOM 1011 C CA . LEU A 1 139 ? -3.143 1.820 -5.882 1.00 97.38 139 LEU A CA 1
ATOM 1012 C C . LEU A 1 139 ? -3.813 0.532 -5.389 1.00 97.38 139 LEU A C 1
ATOM 1014 O O . LEU A 1 139 ? -4.692 0.565 -4.526 1.00 97.38 139 LEU A O 1
ATOM 1018 N N . PHE A 1 140 ? -3.374 -0.611 -5.913 1.00 97.12 140 PHE A N 1
ATOM 1019 C CA . PHE A 1 140 ? -4.011 -1.905 -5.663 1.00 97.12 140 PHE A CA 1
ATOM 1020 C C . PHE A 1 140 ? -2.998 -3.054 -5.603 1.00 97.12 140 PHE A C 1
ATOM 1022 O O . PHE A 1 140 ? -2.106 -3.138 -6.444 1.00 97.12 140 PHE A O 1
ATOM 1029 N N . TRP A 1 141 ? -3.163 -3.962 -4.638 1.00 97.25 141 TRP A N 1
ATOM 1030 C CA . TRP A 1 141 ? -2.429 -5.225 -4.561 1.00 97.25 141 TRP A CA 1
ATOM 1031 C C . TRP A 1 141 ? -3.320 -6.391 -4.995 1.00 97.25 141 TRP A C 1
ATOM 1033 O O . TRP A 1 141 ? -4.283 -6.747 -4.312 1.00 97.25 141 TRP A O 1
ATOM 1043 N N . ASP A 1 142 ? -2.971 -7.017 -6.114 1.00 95.31 142 ASP A N 1
ATOM 1044 C CA . ASP A 1 142 ? -3.562 -8.276 -6.545 1.00 95.31 142 ASP A CA 1
ATOM 1045 C C . ASP A 1 142 ? -2.791 -9.448 -5.932 1.00 95.31 142 ASP A C 1
ATOM 1047 O O . ASP A 1 142 ? -1.779 -9.901 -6.470 1.00 95.31 142 ASP A O 1
ATOM 1051 N N . ASP A 1 143 ? -3.290 -9.958 -4.809 1.00 95.00 143 ASP A N 1
ATOM 1052 C CA . ASP A 1 143 ? -2.683 -11.094 -4.111 1.00 95.00 143 ASP A CA 1
ATOM 1053 C C . ASP A 1 143 ? -2.778 -12.407 -4.905 1.00 95.00 143 ASP A C 1
ATOM 1055 O O . ASP A 1 143 ? -1.946 -13.295 -4.752 1.00 95.00 143 ASP A O 1
ATOM 1059 N N . THR A 1 144 ? -3.759 -12.531 -5.807 1.00 93.38 144 THR A N 1
ATOM 1060 C CA . THR A 1 144 ? -3.917 -13.751 -6.615 1.00 93.38 144 THR A CA 1
ATOM 1061 C C . THR A 1 144 ? -2.776 -13.888 -7.619 1.00 93.38 144 THR A C 1
ATOM 1063 O O . THR A 1 144 ? -2.281 -14.992 -7.843 1.00 93.38 144 THR A O 1
ATOM 1066 N N . ASN A 1 145 ? -2.342 -12.767 -8.199 1.00 93.56 145 ASN A N 1
ATOM 1067 C CA . ASN A 1 145 ? -1.290 -12.725 -9.216 1.00 93.56 145 ASN A CA 1
ATOM 1068 C C . ASN A 1 145 ? 0.051 -12.173 -8.687 1.00 93.56 145 ASN A C 1
ATOM 1070 O O . ASN A 1 145 ? 1.010 -12.073 -9.451 1.00 93.56 145 ASN A O 1
ATOM 1074 N N . ASN A 1 146 ? 0.139 -11.834 -7.393 1.00 95.44 146 ASN A N 1
ATOM 1075 C CA . ASN A 1 146 ? 1.269 -11.144 -6.753 1.00 95.44 146 ASN A CA 1
ATOM 1076 C C . ASN A 1 146 ? 1.705 -9.889 -7.525 1.00 95.44 146 ASN A C 1
ATOM 1078 O O . ASN A 1 146 ? 2.856 -9.770 -7.959 1.00 95.44 146 ASN A O 1
ATOM 1082 N N . ARG A 1 147 ? 0.764 -8.971 -7.758 1.00 95.19 147 ARG A N 1
ATOM 1083 C CA . ARG A 1 147 ? 0.980 -7.818 -8.636 1.00 95.19 147 ARG A CA 1
ATOM 1084 C C . ARG A 1 147 ? 0.553 -6.503 -8.003 1.00 95.19 147 ARG A C 1
ATOM 1086 O O . ARG A 1 147 ? -0.513 -6.399 -7.402 1.00 95.19 147 ARG A O 1
ATOM 1093 N N . LEU A 1 148 ? 1.376 -5.479 -8.213 1.00 96.81 148 LEU A N 1
ATOM 1094 C CA . LEU A 1 148 ? 1.060 -4.098 -7.866 1.00 96.81 148 LEU A CA 1
ATOM 1095 C C . LEU A 1 148 ? 0.458 -3.373 -9.075 1.00 96.81 148 LEU A C 1
ATOM 1097 O O . LEU A 1 148 ? 1.078 -3.302 -10.137 1.00 96.81 148 LEU A O 1
ATOM 1101 N N . GLY A 1 149 ? -0.735 -2.814 -8.905 1.00 96.81 149 GLY A N 1
ATOM 1102 C CA . GLY A 1 149 ? -1.362 -1.900 -9.855 1.00 96.81 149 GLY A CA 1
ATOM 1103 C C . GLY A 1 149 ? -1.225 -0.448 -9.401 1.00 96.81 149 GLY A C 1
ATOM 1104 O O . GLY A 1 149 ? -1.552 -0.128 -8.257 1.00 96.81 149 GLY A O 1
ATOM 1105 N N . VAL A 1 150 ? -0.768 0.427 -10.301 1.00 97.25 150 VAL A N 1
ATOM 1106 C CA . VAL A 1 150 ? -0.709 1.886 -10.119 1.00 97.25 150 VAL A CA 1
ATOM 1107 C C . VAL A 1 150 ? -1.544 2.542 -11.216 1.00 97.25 150 VAL A C 1
ATOM 1109 O O . VAL A 1 150 ? -1.262 2.365 -12.397 1.00 97.25 150 VAL A O 1
ATOM 1112 N N . GLY A 1 151 ? -2.610 3.249 -10.842 1.00 96.38 151 GLY A N 1
ATOM 1113 C CA . GLY A 1 151 ? -3.598 3.797 -11.783 1.00 96.38 151 GLY A CA 1
ATOM 1114 C C . GLY A 1 151 ? -4.486 2.741 -12.461 1.00 96.38 151 GLY A C 1
ATOM 1115 O O . GLY A 1 151 ? -5.243 3.064 -13.373 1.00 96.38 151 GLY A O 1
ATOM 1116 N N . VAL A 1 152 ? -4.390 1.470 -12.055 1.00 94.56 152 VAL A N 1
ATOM 1117 C CA . VAL A 1 152 ? -5.122 0.344 -12.648 1.00 94.56 152 VAL A CA 1
ATOM 1118 C C . VAL A 1 152 ? -5.403 -0.743 -11.608 1.00 94.56 152 VAL A C 1
ATOM 1120 O O . VAL A 1 152 ? -4.546 -1.068 -10.789 1.00 94.56 152 VAL A O 1
ATOM 1123 N N . ASN A 1 153 ? -6.605 -1.328 -11.654 1.00 94.00 153 ASN A N 1
ATOM 1124 C CA . ASN A 1 153 ? -7.042 -2.392 -10.736 1.00 94.00 153 ASN A CA 1
ATOM 1125 C C . ASN A 1 153 ? -7.756 -3.580 -11.394 1.00 94.00 153 ASN A C 1
ATOM 1127 O O . ASN A 1 153 ? -8.264 -4.463 -10.705 1.00 94.00 153 ASN A O 1
ATOM 1131 N N . THR A 1 154 ? -7.825 -3.600 -12.724 1.00 90.81 154 THR A N 1
ATOM 1132 C CA . THR A 1 154 ? -8.439 -4.670 -13.517 1.00 90.81 154 THR A CA 1
ATOM 1133 C C . THR A 1 154 ? -7.718 -4.801 -14.858 1.00 90.81 154 THR A C 1
ATOM 1135 O O . THR A 1 154 ? -6.990 -3.899 -15.264 1.00 90.81 154 THR A O 1
ATOM 1138 N N . GLY A 1 155 ? -7.916 -5.923 -15.559 1.00 87.75 155 GLY A N 1
ATOM 1139 C CA . GLY A 1 155 ? -7.332 -6.129 -16.892 1.00 87.75 155 GLY A CA 1
ATOM 1140 C C . GLY A 1 155 ? -5.824 -6.389 -16.884 1.00 87.75 155 GLY A C 1
ATOM 1141 O O . GLY A 1 155 ? -5.151 -6.120 -17.873 1.00 87.75 155 GLY A O 1
ATOM 1142 N N . PHE A 1 156 ? -5.296 -6.884 -15.765 1.00 83.31 156 PHE A N 1
ATOM 1143 C CA . PHE A 1 156 ? -3.875 -7.153 -15.610 1.00 83.31 156 PHE A CA 1
ATOM 1144 C C . PHE A 1 156 ? -3.376 -8.292 -16.494 1.00 83.31 156 PHE A C 1
ATOM 1146 O O . PHE A 1 156 ? -4.102 -9.232 -16.827 1.00 83.31 156 PHE A O 1
ATOM 1153 N N . ASP A 1 157 ? -2.075 -8.245 -16.754 1.00 85.31 157 ASP A N 1
ATOM 1154 C CA . ASP A 1 157 ? -1.310 -9.439 -17.062 1.00 85.31 157 ASP A CA 1
ATOM 1155 C C . ASP A 1 157 ? -1.289 -10.370 -15.830 1.00 85.31 157 ASP A C 1
ATOM 1157 O O . ASP A 1 157 ? -0.969 -9.900 -14.734 1.00 85.31 157 ASP A O 1
ATOM 1161 N N . PRO A 1 158 ? -1.608 -11.671 -15.967 1.00 87.81 158 PRO A N 1
ATOM 1162 C CA . PRO A 1 158 ? -1.637 -12.607 -14.840 1.00 87.81 158 PRO A CA 1
ATOM 1163 C C . PRO A 1 158 ? -0.248 -12.957 -14.271 1.00 87.81 158 PRO A C 1
ATOM 1165 O O . PRO A 1 158 ? -0.151 -13.710 -13.304 1.00 87.81 158 PRO A O 1
ATOM 1168 N N . ARG A 1 159 ? 0.849 -12.471 -14.862 1.00 90.94 159 ARG A N 1
ATOM 1169 C CA . ARG A 1 159 ? 2.214 -12.697 -14.362 1.00 90.94 159 ARG A CA 1
ATOM 1170 C C . ARG A 1 159 ? 2.518 -11.802 -13.157 1.00 90.94 159 ARG A C 1
ATOM 1172 O O . ARG A 1 159 ? 2.012 -10.690 -13.068 1.00 90.94 159 ARG A O 1
ATOM 1179 N N . VAL A 1 160 ? 3.431 -12.227 -12.286 1.00 94.75 160 VAL A N 1
ATOM 1180 C CA . VAL A 1 160 ? 3.962 -11.411 -11.170 1.00 94.75 160 VAL A CA 1
ATOM 1181 C C . VAL A 1 160 ? 4.577 -10.108 -11.693 1.00 94.75 160 VAL A C 1
ATOM 1183 O O . VAL A 1 160 ? 5.231 -10.124 -12.737 1.00 94.75 160 VAL A O 1
ATOM 1186 N N . GLY A 1 161 ? 4.379 -8.981 -11.001 1.00 94.50 161 GLY A N 1
ATOM 1187 C CA . GLY A 1 161 ? 5.089 -7.732 -11.316 1.00 94.50 161 GLY A CA 1
ATOM 1188 C C . GLY A 1 161 ? 4.331 -6.447 -10.986 1.00 94.50 161 GLY A C 1
ATOM 1189 O O . GLY A 1 161 ? 3.534 -6.406 -10.053 1.00 94.50 161 GLY A O 1
ATOM 1190 N N . ILE A 1 162 ? 4.604 -5.385 -11.750 1.00 95.44 162 ILE A N 1
ATOM 1191 C CA . ILE A 1 162 ? 3.982 -4.060 -11.598 1.00 95.44 162 ILE A CA 1
ATOM 1192 C C . ILE A 1 162 ? 3.315 -3.653 -12.915 1.00 95.44 162 ILE A C 1
ATOM 1194 O O . ILE A 1 162 ? 3.881 -3.871 -13.988 1.00 95.44 162 ILE A O 1
ATOM 1198 N N . THR A 1 163 ? 2.095 -3.123 -12.851 1.00 95.31 163 THR A N 1
ATOM 1199 C CA . THR A 1 163 ? 1.428 -2.476 -13.989 1.00 95.31 163 THR A CA 1
ATOM 1200 C C . THR A 1 163 ? 1.139 -1.031 -13.617 1.00 95.31 163 THR A C 1
ATOM 1202 O O . THR A 1 163 ? 0.490 -0.777 -12.604 1.00 95.31 163 THR A O 1
ATOM 1205 N N . VAL A 1 164 ? 1.595 -0.099 -14.451 1.00 95.75 164 VAL A N 1
ATOM 1206 C CA . VAL A 1 164 ? 1.333 1.333 -14.299 1.00 95.75 164 VAL A CA 1
ATOM 1207 C C . VAL A 1 164 ? 0.479 1.792 -15.474 1.00 95.75 164 VAL A C 1
ATOM 1209 O O . VAL A 1 164 ? 0.835 1.554 -16.626 1.00 95.75 164 VAL A O 1
ATOM 1212 N N . LEU A 1 165 ? -0.654 2.424 -15.185 1.00 95.25 165 LEU A N 1
ATOM 1213 C CA . LEU A 1 165 ? -1.439 3.167 -16.162 1.00 95.25 165 LEU A CA 1
ATOM 1214 C C . LEU A 1 165 ? -1.214 4.659 -15.911 1.00 95.25 165 LEU A C 1
ATOM 1216 O O . LEU A 1 165 ? -1.785 5.234 -14.986 1.00 95.25 165 LEU A O 1
ATOM 1220 N N . GLY A 1 166 ? -0.350 5.260 -16.723 1.00 93.56 166 GLY A N 1
ATOM 1221 C CA . GLY A 1 166 ? 0.129 6.629 -16.558 1.00 93.56 166 GLY A CA 1
ATOM 1222 C C . GLY A 1 166 ? 1.623 6.714 -16.847 1.00 93.56 166 GLY A C 1
ATOM 1223 O O . GLY A 1 166 ? 2.171 5.848 -17.530 1.00 93.56 166 GLY A O 1
ATOM 1224 N N . ASP A 1 167 ? 2.263 7.741 -16.297 1.00 94.12 167 ASP A N 1
ATOM 1225 C CA . ASP A 1 167 ? 3.684 8.001 -16.506 1.00 94.12 167 ASP A CA 1
ATOM 1226 C C . ASP A 1 167 ? 4.546 7.301 -15.446 1.00 94.12 167 ASP A C 1
ATOM 1228 O O . ASP A 1 167 ? 4.140 7.132 -14.291 1.00 94.12 167 ASP A O 1
ATOM 1232 N N . ILE A 1 168 ? 5.762 6.925 -15.838 1.00 94.94 168 ILE A N 1
ATOM 1233 C CA . ILE A 1 168 ? 6.824 6.480 -14.934 1.00 94.94 168 ILE A CA 1
ATOM 1234 C C . ILE A 1 168 ? 7.997 7.432 -15.133 1.00 94.94 168 ILE A C 1
ATOM 1236 O O . ILE A 1 168 ? 8.471 7.592 -16.255 1.00 94.94 168 ILE A O 1
ATOM 1240 N N . ASP A 1 169 ? 8.465 8.035 -14.045 1.00 95.50 169 ASP A N 1
ATOM 1241 C CA . ASP A 1 169 ? 9.663 8.870 -14.034 1.00 95.50 169 ASP A CA 1
ATOM 1242 C C . ASP A 1 169 ? 10.768 8.184 -13.220 1.00 95.50 169 ASP A C 1
ATOM 1244 O O . ASP A 1 169 ? 10.501 7.607 -12.161 1.00 95.50 169 ASP A O 1
ATOM 1248 N N . ILE A 1 170 ? 12.003 8.243 -13.717 1.00 93.94 170 ILE A N 1
ATOM 1249 C CA . ILE A 1 170 ? 13.199 7.716 -13.050 1.00 93.94 170 ILE A CA 1
ATOM 1250 C C . ILE A 1 170 ? 14.184 8.872 -12.910 1.00 93.94 170 ILE A C 1
ATOM 1252 O O . ILE A 1 170 ? 15.003 9.138 -13.788 1.00 93.94 170 ILE A O 1
ATOM 1256 N N . LEU A 1 171 ? 14.098 9.562 -11.775 1.00 94.75 171 LEU A N 1
ATOM 1257 C CA . LEU A 1 171 ? 15.014 10.637 -11.424 1.00 94.75 171 LEU A CA 1
ATOM 1258 C C . LEU A 1 171 ? 16.152 10.094 -10.556 1.00 94.75 171 LEU A C 1
ATOM 1260 O O . LEU A 1 171 ? 15.913 9.593 -9.456 1.00 94.75 171 LEU A O 1
ATOM 1264 N N . HIS A 1 172 ? 17.390 10.234 -11.026 1.00 94.81 172 HIS A N 1
ATOM 1265 C CA . HIS A 1 172 ? 18.569 9.704 -10.346 1.00 94.81 172 HIS A CA 1
ATOM 1266 C C . HIS A 1 172 ? 19.760 10.670 -10.392 1.00 94.81 172 HIS A C 1
ATOM 1268 O O . HIS A 1 172 ? 20.045 11.267 -11.428 1.00 94.81 172 HIS A O 1
ATOM 1274 N N . THR A 1 173 ? 20.490 10.760 -9.275 1.00 94.50 173 THR A N 1
ATOM 1275 C CA . THR A 1 173 ? 21.766 11.476 -9.161 1.00 94.50 173 THR A CA 1
ATOM 1276 C C . THR A 1 173 ? 22.753 10.582 -8.424 1.00 94.50 173 THR A C 1
ATOM 1278 O O . THR A 1 173 ? 22.590 10.354 -7.223 1.00 94.50 173 THR A O 1
ATOM 1281 N N . ALA A 1 174 ? 23.788 10.116 -9.123 1.00 94.44 174 ALA A N 1
ATOM 1282 C CA . ALA A 1 174 ? 24.807 9.263 -8.525 1.00 94.44 174 ALA A CA 1
ATOM 1283 C C . ALA A 1 174 ? 25.533 9.978 -7.371 1.00 94.44 174 ALA A C 1
ATOM 1285 O O . ALA A 1 174 ? 25.895 11.154 -7.472 1.00 94.44 174 ALA A O 1
ATOM 1286 N N . SER A 1 175 ? 25.764 9.261 -6.270 1.00 93.94 175 SER A N 1
ATOM 1287 C CA . SER A 1 175 ? 26.529 9.759 -5.109 1.00 93.94 175 SER A CA 1
ATOM 1288 C C . SER A 1 175 ? 27.887 9.071 -4.932 1.00 93.94 175 SER A C 1
ATOM 1290 O O . SER A 1 175 ? 28.708 9.505 -4.119 1.00 93.94 175 SER A O 1
ATOM 1292 N N . VAL A 1 176 ? 28.128 8.020 -5.716 1.00 94.19 176 VAL A N 1
ATOM 1293 C CA . VAL A 1 176 ? 29.351 7.216 -5.767 1.00 94.19 176 VAL A CA 1
ATOM 1294 C C . VAL A 1 176 ? 29.686 6.884 -7.225 1.00 94.19 176 VAL A C 1
ATOM 1296 O O . VAL A 1 176 ? 28.866 7.098 -8.114 1.00 94.19 176 VAL A O 1
ATOM 1299 N N . ALA A 1 177 ? 30.909 6.409 -7.473 1.00 90.50 177 ALA A N 1
ATOM 1300 C CA . ALA A 1 177 ? 31.290 5.890 -8.787 1.00 90.50 177 ALA A CA 1
ATOM 1301 C C . ALA A 1 177 ? 30.580 4.555 -9.082 1.00 90.50 177 ALA A C 1
ATOM 1303 O O . ALA A 1 177 ? 30.216 3.847 -8.143 1.00 90.50 177 ALA A O 1
ATOM 1304 N N . ASP A 1 178 ? 30.451 4.228 -10.372 1.00 87.12 178 ASP A N 1
ATOM 1305 C CA . ASP A 1 178 ? 29.870 2.978 -10.887 1.00 87.12 178 ASP A CA 1
ATOM 1306 C C . ASP A 1 178 ? 28.417 2.730 -10.426 1.00 87.12 178 ASP A C 1
ATOM 1308 O O . ASP A 1 178 ? 28.066 1.646 -9.966 1.00 87.12 178 ASP A O 1
ATOM 1312 N N . ASP A 1 179 ? 27.578 3.766 -10.521 1.00 90.62 179 ASP A N 1
ATOM 1313 C CA . ASP A 1 179 ? 26.161 3.747 -10.134 1.00 90.62 179 ASP A CA 1
ATOM 1314 C C . ASP A 1 179 ? 25.241 3.717 -11.369 1.00 90.62 179 ASP A C 1
ATOM 1316 O O . ASP A 1 179 ? 25.543 4.346 -12.388 1.00 90.62 179 ASP A O 1
ATOM 1320 N N . HIS A 1 180 ? 24.099 3.030 -11.281 1.00 90.12 180 HIS A N 1
ATOM 1321 C CA . HIS A 1 180 ? 23.141 2.864 -12.378 1.00 90.12 180 HIS A CA 1
ATOM 1322 C C . HIS A 1 180 ? 21.779 3.466 -12.012 1.00 90.12 180 HIS A C 1
ATOM 1324 O O . HIS A 1 180 ? 21.127 3.047 -11.060 1.00 90.12 180 HIS A O 1
ATOM 1330 N N . ALA A 1 181 ? 21.306 4.424 -12.816 1.00 90.88 181 ALA A N 1
ATOM 1331 C CA . ALA A 1 181 ? 19.986 5.038 -12.633 1.00 90.88 181 ALA A CA 1
ATOM 1332 C C . ALA A 1 181 ? 18.829 4.075 -12.941 1.00 90.88 181 ALA A C 1
ATOM 1334 O O . ALA A 1 181 ? 17.779 4.109 -12.300 1.00 90.88 181 ALA A O 1
ATOM 1335 N N . PHE A 1 182 ? 19.023 3.244 -13.961 1.00 92.06 182 PHE A N 1
ATOM 1336 C CA . PHE A 1 182 ? 18.081 2.239 -14.418 1.00 92.06 182 PHE A CA 1
ATOM 1337 C C . PHE A 1 182 ? 18.882 1.076 -14.990 1.00 92.06 182 PHE A C 1
ATOM 1339 O O . PHE A 1 182 ? 19.677 1.262 -15.909 1.00 92.06 182 PHE A O 1
ATOM 1346 N N . GLU A 1 183 ? 18.664 -0.109 -14.439 1.00 91.88 183 GLU A N 1
ATOM 1347 C CA . GLU A 1 183 ? 19.278 -1.347 -14.894 1.00 91.88 183 GLU A CA 1
ATOM 1348 C C . GLU A 1 183 ? 18.182 -2.369 -15.157 1.00 91.88 183 GLU A C 1
ATOM 1350 O O . GLU A 1 183 ? 17.171 -2.431 -14.449 1.00 91.88 183 GLU A O 1
ATOM 1355 N N . LEU A 1 184 ? 18.372 -3.145 -16.217 1.00 90.88 184 LEU A N 1
ATOM 1356 C CA . LEU A 1 184 ? 17.410 -4.129 -16.665 1.00 90.88 184 LEU A CA 1
ATOM 1357 C C . LEU A 1 184 ? 18.115 -5.455 -16.914 1.00 90.88 184 LEU A C 1
ATOM 1359 O O . LEU A 1 184 ? 18.610 -5.726 -18.007 1.00 90.88 184 LEU A O 1
ATOM 1363 N N . ASP A 1 185 ? 18.093 -6.293 -15.887 1.00 90.62 185 ASP A N 1
ATOM 1364 C CA . ASP A 1 185 ? 18.606 -7.652 -15.948 1.00 90.62 185 ASP A CA 1
ATOM 1365 C C . ASP A 1 185 ? 17.513 -8.608 -16.405 1.00 90.62 185 ASP A C 1
ATOM 1367 O O . ASP A 1 185 ? 16.499 -8.805 -15.729 1.00 90.62 185 ASP A O 1
ATOM 1371 N N . VAL A 1 186 ? 17.717 -9.226 -17.565 1.00 89.44 186 VAL A N 1
ATOM 1372 C CA . VAL A 1 186 ? 16.755 -10.171 -18.132 1.00 89.44 186 VAL A CA 1
ATOM 1373 C C . VAL A 1 186 ? 17.454 -11.472 -18.471 1.00 89.44 186 VAL A C 1
ATOM 1375 O O . VAL A 1 186 ? 18.269 -11.545 -19.387 1.00 89.44 186 VAL A O 1
ATOM 1378 N N . ASP A 1 187 ? 17.083 -12.521 -17.743 1.00 89.44 187 ASP A N 1
ATOM 1379 C CA . ASP A 1 187 ? 17.437 -13.895 -18.066 1.00 89.44 187 ASP A CA 1
ATOM 1380 C C . ASP A 1 187 ? 16.286 -14.533 -18.842 1.00 89.44 187 ASP A C 1
ATOM 1382 O O . ASP A 1 187 ? 15.173 -14.693 -18.335 1.00 89.44 187 ASP A O 1
ATOM 1386 N N . ALA A 1 188 ? 16.556 -14.920 -20.087 1.00 88.19 188 ALA A N 1
ATOM 1387 C CA . ALA A 1 188 ? 15.582 -15.652 -20.879 1.00 88.19 188 ALA A CA 1
ATOM 1388 C C . ALA A 1 188 ? 15.334 -17.075 -20.338 1.00 88.19 188 ALA A C 1
ATOM 1390 O O . ALA A 1 188 ? 14.378 -17.725 -20.752 1.00 88.19 188 ALA A O 1
ATOM 1391 N N . ALA A 1 189 ? 16.182 -17.579 -19.434 1.00 89.44 189 ALA A N 1
ATOM 1392 C CA . ALA A 1 189 ? 16.103 -18.894 -18.798 1.00 89.44 189 ALA A CA 1
ATOM 1393 C C . ALA A 1 189 ? 15.966 -20.052 -19.809 1.00 89.44 189 ALA A C 1
ATOM 1395 O O . ALA A 1 189 ? 15.294 -21.054 -19.560 1.00 89.44 189 ALA A O 1
ATOM 1396 N N . GLY A 1 190 ? 16.583 -19.899 -20.987 1.00 83.69 190 GLY A N 1
ATOM 1397 C CA . GLY A 1 190 ? 16.491 -20.853 -22.097 1.00 83.69 190 GLY A CA 1
ATOM 1398 C C . GLY A 1 190 ? 15.166 -20.826 -22.871 1.00 83.69 190 GLY A C 1
ATOM 1399 O O . GLY A 1 190 ? 14.957 -21.671 -23.741 1.00 83.69 190 GLY A O 1
ATOM 1400 N N . LEU A 1 191 ? 14.274 -19.877 -22.579 1.00 79.00 191 LEU A N 1
ATOM 1401 C CA . LEU A 1 191 ? 13.051 -19.631 -23.336 1.00 79.00 191 LEU A CA 1
ATOM 1402 C C . LEU A 1 191 ? 13.344 -18.722 -24.539 1.00 79.00 191 LEU A C 1
ATOM 1404 O O . LEU A 1 191 ? 14.177 -17.820 -24.477 1.00 79.00 191 LEU A O 1
ATOM 1408 N N . GLY A 1 192 ? 12.655 -18.974 -25.652 1.00 75.06 192 GLY A N 1
ATOM 1409 C CA . GLY A 1 192 ? 12.689 -18.096 -26.823 1.00 75.06 192 GLY A CA 1
ATOM 1410 C C . GLY A 1 192 ? 11.818 -16.851 -26.636 1.00 75.06 192 GLY A C 1
ATOM 1411 O O . GLY A 1 192 ? 10.940 -16.822 -25.777 1.00 75.06 192 GLY A O 1
ATOM 1412 N N . ASP A 1 193 ? 12.045 -15.844 -27.482 1.00 77.69 193 ASP A N 1
ATOM 1413 C CA . ASP A 1 193 ? 11.189 -14.656 -27.631 1.00 77.69 193 ASP A CA 1
ATOM 1414 C C . ASP A 1 193 ? 11.028 -13.777 -26.375 1.00 77.69 193 ASP A C 1
ATOM 1416 O O . ASP A 1 193 ? 10.023 -13.083 -26.204 1.00 77.69 193 ASP A O 1
ATOM 1420 N N . VAL A 1 194 ? 12.040 -13.755 -25.507 1.00 83.06 194 VAL A N 1
ATOM 1421 C CA . VAL A 1 194 ? 12.085 -12.839 -24.363 1.00 83.06 194 VAL A CA 1
ATOM 1422 C C . VAL A 1 194 ? 12.528 -11.453 -24.826 1.00 83.06 194 VAL A C 1
ATOM 1424 O O . VAL A 1 194 ? 13.568 -11.290 -25.462 1.00 83.06 194 VAL A O 1
ATOM 1427 N N . LYS A 1 195 ? 11.721 -10.441 -24.501 1.00 87.69 195 LYS A N 1
ATOM 1428 C CA . LYS A 1 195 ? 12.011 -9.030 -24.763 1.00 87.69 195 LYS A CA 1
ATOM 1429 C C . LYS A 1 195 ? 12.314 -8.358 -23.438 1.00 87.69 195 LYS A C 1
ATOM 1431 O O . LYS A 1 195 ? 11.448 -8.336 -22.569 1.00 87.69 195 LYS A O 1
ATOM 1436 N N . ALA A 1 196 ? 13.521 -7.821 -23.293 1.00 85.56 196 ALA A N 1
ATOM 1437 C CA . ALA A 1 196 ? 13.851 -7.035 -22.114 1.00 85.56 196 ALA A CA 1
ATOM 1438 C C . ALA A 1 196 ? 13.063 -5.721 -22.118 1.00 85.56 196 ALA A C 1
ATOM 1440 O O . ALA A 1 196 ? 12.349 -5.405 -21.171 1.00 85.56 196 ALA A O 1
ATOM 1441 N N . ILE A 1 197 ? 13.118 -5.018 -23.248 1.00 92.38 197 ILE A N 1
ATOM 1442 C CA . ILE A 1 197 ? 12.329 -3.822 -23.510 1.00 92.38 197 ILE A CA 1
ATOM 1443 C C . ILE A 1 197 ? 11.453 -4.121 -24.725 1.00 92.38 197 ILE A C 1
ATOM 1445 O O . ILE A 1 197 ? 11.959 -4.440 -25.801 1.00 92.38 197 ILE A O 1
ATOM 1449 N N . ASP A 1 198 ? 10.138 -4.045 -24.544 1.00 91.19 198 ASP A N 1
ATOM 1450 C CA . ASP A 1 198 ? 9.163 -4.079 -25.632 1.00 91.19 198 ASP A CA 1
ATOM 1451 C C . ASP A 1 198 ? 8.399 -2.760 -25.636 1.00 91.19 198 ASP A C 1
ATOM 1453 O O . ASP A 1 198 ? 7.737 -2.419 -24.656 1.00 91.19 198 ASP A O 1
ATOM 1457 N N . ILE A 1 199 ? 8.514 -2.004 -26.726 1.00 92.06 199 ILE A N 1
ATOM 1458 C CA . ILE A 1 199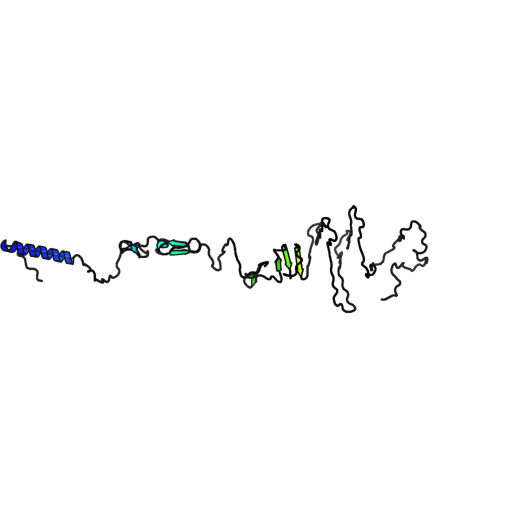 ? 7.860 -0.705 -26.868 1.00 92.06 199 ILE A CA 1
ATOM 1459 C C . ILE A 1 199 ? 6.798 -0.839 -27.944 1.00 92.06 199 ILE A C 1
ATOM 1461 O O . ILE A 1 199 ? 7.098 -0.929 -29.134 1.00 92.06 199 ILE A O 1
ATOM 1465 N N . ASN A 1 200 ? 5.540 -0.815 -27.517 1.00 91.81 200 ASN A N 1
ATOM 1466 C CA . ASN A 1 200 ? 4.406 -0.723 -28.418 1.00 91.81 200 ASN A CA 1
ATOM 1467 C C . ASN A 1 200 ? 3.908 0.725 -28.458 1.00 91.81 200 ASN A C 1
ATOM 1469 O O . ASN A 1 200 ? 3.148 1.152 -27.588 1.00 91.81 200 ASN A O 1
ATOM 1473 N N . TYR A 1 201 ? 4.352 1.478 -29.460 1.00 91.88 201 TYR A N 1
ATOM 1474 C CA . TYR A 1 201 ? 3.941 2.862 -29.663 1.00 91.88 201 TYR A CA 1
ATOM 1475 C C . TYR A 1 201 ? 2.792 2.947 -30.674 1.00 91.88 201 TYR A C 1
ATOM 1477 O O . TYR A 1 201 ? 2.921 2.512 -31.818 1.00 91.88 201 TYR A O 1
ATOM 1485 N N . ILE A 1 202 ? 1.666 3.527 -30.259 1.00 91.81 202 ILE A N 1
ATOM 1486 C CA . ILE A 1 202 ? 0.506 3.782 -31.119 1.00 91.81 202 ILE A CA 1
ATOM 1487 C C . ILE A 1 202 ? 0.444 5.291 -31.353 1.00 91.81 202 ILE A C 1
ATOM 1489 O O . ILE A 1 202 ? 0.060 6.032 -30.454 1.00 91.81 202 ILE A O 1
ATOM 1493 N N . THR A 1 203 ? 0.803 5.733 -32.560 1.00 91.12 203 THR A N 1
ATOM 1494 C CA . THR A 1 203 ? 0.887 7.161 -32.934 1.00 91.12 203 THR A CA 1
ATOM 1495 C C . THR A 1 203 ? -0.423 7.922 -32.707 1.00 91.12 203 THR A C 1
ATOM 1497 O O . THR A 1 203 ? -0.421 9.081 -32.303 1.00 91.12 203 THR A O 1
ATOM 1500 N N . GLY A 1 204 ? -1.569 7.281 -32.961 1.00 90.50 204 GLY A N 1
ATOM 1501 C CA . GLY A 1 204 ? -2.860 7.966 -32.972 1.00 90.50 204 GLY A CA 1
ATOM 1502 C C . GLY A 1 204 ? -2.961 8.978 -34.121 1.00 90.50 204 GLY A C 1
ATOM 1503 O O . GLY A 1 204 ? -2.371 8.794 -35.183 1.00 90.50 204 GLY A O 1
ATOM 1504 N N . SER A 1 205 ? -3.760 10.033 -33.940 1.00 91.00 205 SER A N 1
ATOM 1505 C CA . SER A 1 205 ? -3.901 11.097 -34.941 1.00 91.00 205 SER A CA 1
ATOM 1506 C C . SER A 1 205 ? -2.856 12.183 -34.708 1.00 91.00 205 SER A C 1
ATOM 1508 O O . SER A 1 205 ? -2.971 12.949 -33.754 1.00 91.00 205 SER A O 1
ATOM 1510 N N . VAL A 1 206 ? -1.911 12.309 -35.632 1.00 89.12 206 VAL A N 1
ATOM 1511 C CA . VAL A 1 206 ? -0.897 13.367 -35.639 1.00 89.12 206 VAL A CA 1
ATOM 1512 C C . VAL A 1 206 ? -1.262 14.408 -36.699 1.00 89.12 206 VAL A C 1
ATOM 1514 O O . VAL A 1 206 ? -1.689 14.069 -37.803 1.00 89.12 206 VAL A O 1
ATOM 1517 N N . SER A 1 207 ? -1.168 15.695 -36.356 1.00 92.62 207 SER A N 1
ATOM 1518 C CA . SER A 1 207 ? -1.426 16.780 -37.316 1.00 92.62 207 SER A CA 1
ATOM 1519 C C . SER A 1 207 ? -0.246 16.946 -38.271 1.00 92.62 207 SER A C 1
ATOM 1521 O O . SER A 1 207 ? 0.894 16.746 -37.873 1.00 92.62 207 SER A O 1
ATOM 1523 N N . ALA A 1 208 ? -0.497 17.379 -39.508 1.00 90.81 208 ALA A N 1
ATOM 1524 C CA . ALA A 1 208 ? 0.574 17.618 -40.475 1.00 90.81 208 ALA A CA 1
ATOM 1525 C C . ALA A 1 208 ? 1.647 18.583 -39.926 1.00 90.81 208 ALA A C 1
ATOM 1527 O O . ALA A 1 208 ? 1.315 19.639 -39.378 1.00 90.81 208 ALA A O 1
ATOM 1528 N N . GLY A 1 209 ? 2.921 18.214 -40.098 1.00 88.31 209 GLY A N 1
ATOM 1529 C CA . GLY A 1 209 ? 4.075 18.983 -39.620 1.00 88.31 209 GLY A CA 1
ATOM 1530 C C . GLY A 1 209 ? 4.321 18.889 -38.111 1.00 88.31 209 GLY A C 1
ATOM 1531 O O . GLY A 1 209 ? 4.835 19.841 -37.523 1.00 88.31 209 GLY A O 1
ATOM 1532 N N . LYS A 1 210 ? 3.879 17.804 -37.468 1.00 92.44 210 LYS A N 1
ATOM 1533 C CA . LYS A 1 210 ? 4.259 17.444 -36.099 1.00 92.44 210 LYS A CA 1
ATOM 1534 C C . LYS A 1 210 ? 5.174 16.229 -36.132 1.00 92.44 210 LYS A C 1
ATOM 1536 O O . LYS A 1 210 ? 5.012 15.378 -37.003 1.00 92.44 210 LYS A O 1
ATOM 1541 N N . ASP A 1 211 ? 6.096 16.212 -35.177 1.00 85.06 211 ASP A N 1
ATOM 1542 C CA . ASP A 1 211 ? 7.120 15.189 -35.046 1.00 85.06 211 ASP A CA 1
ATOM 1543 C C . ASP A 1 211 ? 6.901 14.434 -33.734 1.00 85.06 211 ASP A C 1
ATOM 1545 O O . ASP A 1 211 ? 6.622 15.040 -32.692 1.00 85.06 211 ASP A O 1
ATOM 1549 N N . GLU A 1 212 ? 7.088 13.118 -33.770 1.00 86.19 212 GLU A N 1
ATOM 1550 C CA . GLU A 1 212 ? 7.079 12.260 -32.594 1.00 86.19 212 GLU A CA 1
ATOM 1551 C C . GLU A 1 212 ? 8.392 11.486 -32.493 1.00 86.19 212 GLU A C 1
ATOM 1553 O O . GLU A 1 212 ? 8.931 10.995 -33.484 1.00 86.19 212 GLU A O 1
ATOM 1558 N N . ALA A 1 213 ? 8.887 11.339 -31.266 1.00 86.62 213 ALA A N 1
ATOM 1559 C CA . ALA A 1 213 ? 10.029 10.495 -30.953 1.00 86.62 213 ALA A CA 1
ATOM 1560 C C . ALA A 1 213 ? 9.598 9.427 -29.948 1.00 86.62 213 ALA A C 1
ATOM 1562 O O . ALA A 1 213 ? 8.966 9.731 -28.937 1.00 86.62 213 ALA A O 1
ATOM 1563 N N . ILE A 1 214 ? 9.952 8.173 -30.227 1.00 90.12 214 ILE A N 1
ATOM 1564 C CA . ILE A 1 214 ? 9.703 7.049 -29.313 1.00 90.12 214 ILE A CA 1
ATOM 1565 C C . ILE A 1 214 ? 10.806 6.974 -28.253 1.00 90.12 214 ILE A C 1
ATOM 1567 O O . ILE A 1 214 ? 10.538 6.677 -27.093 1.00 90.12 214 ILE A O 1
ATOM 1571 N N . LEU A 1 215 ? 12.045 7.258 -28.656 1.00 92.12 215 LEU A N 1
ATOM 1572 C CA . LEU A 1 215 ? 13.209 7.288 -27.784 1.00 92.12 215 LEU A CA 1
ATOM 1573 C C . LEU A 1 215 ? 14.011 8.554 -28.076 1.00 92.12 215 LEU A C 1
ATOM 1575 O O . LEU A 1 215 ? 14.365 8.816 -29.224 1.00 92.12 215 LEU A O 1
ATOM 1579 N N . LEU A 1 216 ? 14.312 9.311 -27.025 1.00 87.81 216 LEU A N 1
ATOM 1580 C CA . LEU A 1 216 ? 15.230 10.439 -27.064 1.00 87.81 216 LEU A CA 1
ATOM 1581 C C . LEU A 1 216 ? 16.371 10.153 -26.094 1.00 87.81 216 LEU A C 1
ATOM 1583 O O . LEU A 1 216 ? 16.138 9.947 -24.906 1.00 87.81 216 LEU A O 1
ATOM 1587 N N . VAL A 1 217 ? 17.599 10.177 -26.601 1.00 91.12 217 VAL A N 1
ATOM 1588 C CA . VAL A 1 217 ? 18.805 10.131 -25.774 1.00 91.12 217 VAL A CA 1
ATOM 1589 C C . VAL A 1 217 ? 19.421 11.522 -25.792 1.00 91.12 217 VAL A C 1
ATOM 1591 O O . VAL A 1 217 ? 19.858 11.995 -26.838 1.00 91.12 217 VAL A O 1
ATOM 1594 N N . SER A 1 218 ? 19.420 12.188 -24.639 1.00 88.88 218 SER A N 1
ATOM 1595 C CA . SER A 1 218 ? 20.057 13.492 -24.457 1.00 88.88 218 SER A CA 1
ATOM 1596 C C . SER A 1 218 ? 21.272 13.329 -23.559 1.00 88.88 218 SER A C 1
ATOM 1598 O O . SER A 1 218 ? 21.146 12.850 -22.434 1.00 88.88 218 SER A O 1
ATOM 1600 N N . ILE A 1 219 ? 22.433 13.754 -24.046 1.00 87.94 219 ILE A N 1
ATOM 1601 C CA . ILE A 1 219 ? 23.690 13.724 -23.300 1.00 87.94 219 ILE A CA 1
ATOM 1602 C C . ILE A 1 219 ? 24.077 15.173 -23.009 1.00 87.94 219 ILE A C 1
ATOM 1604 O O . ILE A 1 219 ? 24.295 15.954 -23.934 1.00 87.94 219 ILE A O 1
ATOM 1608 N N . ASP A 1 220 ? 24.124 15.537 -21.727 1.00 88.81 220 ASP A N 1
ATOM 1609 C CA . ASP A 1 220 ? 24.609 16.846 -21.287 1.00 88.81 220 ASP A CA 1
ATOM 1610 C C . ASP A 1 220 ? 26.058 16.734 -20.805 1.00 88.81 220 ASP A C 1
ATOM 1612 O O . ASP A 1 220 ? 26.343 16.241 -19.714 1.00 88.81 220 ASP A O 1
ATOM 1616 N N . GLU A 1 221 ? 26.982 17.199 -21.639 1.00 89.50 221 GLU A N 1
ATOM 1617 C CA . GLU A 1 221 ? 28.419 17.174 -21.364 1.00 89.50 221 GLU A CA 1
ATOM 1618 C C . GLU A 1 221 ? 28.945 18.515 -20.846 1.00 89.50 221 GLU A C 1
ATOM 1620 O O . GLU A 1 221 ? 30.156 18.684 -20.710 1.00 89.50 221 GLU A O 1
ATOM 1625 N N . ILE A 1 222 ? 28.081 19.494 -20.545 1.00 87.38 222 ILE A N 1
ATOM 1626 C CA . ILE A 1 222 ? 28.524 20.861 -20.222 1.00 87.38 222 ILE A CA 1
ATOM 1627 C C . ILE A 1 222 ? 29.515 20.915 -19.049 1.00 87.38 222 ILE A C 1
ATOM 1629 O O . ILE A 1 222 ? 30.349 21.818 -18.972 1.00 87.38 222 ILE A O 1
ATOM 1633 N N . ALA A 1 223 ? 29.436 19.942 -18.141 1.00 84.50 223 ALA A N 1
ATOM 1634 C CA . ALA A 1 223 ? 30.315 19.806 -16.986 1.00 84.50 223 ALA A CA 1
ATOM 1635 C C . ALA A 1 223 ? 31.335 18.655 -17.104 1.00 84.50 223 ALA A C 1
ATOM 1637 O O . ALA A 1 223 ? 32.076 18.411 -16.148 1.00 84.50 223 ALA A O 1
ATOM 1638 N N . ALA A 1 224 ? 31.392 17.935 -18.229 1.00 82.69 224 ALA A N 1
ATOM 1639 C CA . ALA A 1 224 ? 32.294 16.801 -18.403 1.00 82.69 224 ALA A CA 1
ATOM 1640 C C . ALA A 1 224 ? 33.761 17.264 -18.536 1.00 82.69 224 ALA A C 1
ATOM 1642 O O . ALA A 1 224 ? 34.095 18.124 -19.348 1.00 82.69 224 ALA A O 1
ATOM 1643 N N . GLY A 1 225 ? 34.658 16.685 -17.727 1.00 74.00 225 GLY A N 1
ATOM 1644 C CA . GLY A 1 225 ? 36.102 16.976 -17.733 1.00 74.00 225 GLY A CA 1
ATOM 1645 C C . GLY A 1 225 ? 36.964 15.997 -18.552 1.00 74.00 225 GLY A C 1
ATOM 1646 O O . GLY A 1 225 ? 38.185 16.156 -18.576 1.00 74.00 225 GLY A O 1
ATOM 1647 N N . GLY A 1 226 ? 36.349 14.979 -19.173 1.00 83.50 226 GLY A N 1
ATOM 1648 C CA . GLY A 1 226 ? 36.977 13.891 -19.943 1.00 83.50 226 GLY A CA 1
ATOM 1649 C C . GLY A 1 226 ? 36.192 12.567 -19.841 1.00 83.50 226 GLY A C 1
ATOM 1650 O O . GLY A 1 226 ? 35.237 12.496 -19.072 1.00 83.50 226 GLY A O 1
ATOM 1651 N N . GLY A 1 227 ? 36.620 11.528 -20.573 1.00 80.56 227 GLY A N 1
ATOM 1652 C CA . GLY A 1 227 ? 35.982 10.198 -20.622 1.00 80.56 227 GLY A CA 1
ATOM 1653 C C . GLY A 1 227 ? 35.294 9.903 -21.960 1.00 80.56 227 GLY A C 1
ATOM 1654 O O . GLY A 1 227 ? 35.073 10.820 -22.748 1.00 80.56 227 GLY A O 1
ATOM 1655 N N . ASP A 1 228 ? 34.978 8.630 -22.204 1.00 80.56 228 ASP A N 1
ATOM 1656 C CA . ASP A 1 228 ? 34.204 8.201 -23.373 1.00 80.56 228 ASP A CA 1
ATOM 1657 C C . ASP A 1 228 ? 32.718 8.121 -22.993 1.00 80.56 228 ASP A C 1
ATOM 1659 O O . ASP A 1 228 ? 32.378 7.602 -21.928 1.00 80.56 228 ASP A O 1
ATOM 1663 N N . ILE A 1 229 ? 31.835 8.635 -23.853 1.00 78.31 229 ILE A N 1
ATOM 1664 C CA . ILE A 1 229 ? 30.381 8.575 -23.666 1.00 78.31 229 ILE A CA 1
ATOM 1665 C C . ILE A 1 229 ? 29.760 7.921 -24.902 1.00 78.31 229 ILE A C 1
ATOM 1667 O O . ILE A 1 229 ? 29.974 8.363 -26.031 1.00 78.31 229 ILE A O 1
ATOM 1671 N N . PHE A 1 230 ? 28.968 6.872 -24.682 1.00 79.94 230 PHE A N 1
ATOM 1672 C CA . PHE A 1 230 ? 28.223 6.174 -25.726 1.00 79.94 230 PHE A CA 1
ATOM 1673 C C . PHE A 1 230 ? 26.722 6.332 -25.474 1.00 79.94 230 PHE A C 1
ATOM 1675 O O . PHE A 1 230 ? 26.236 6.025 -24.390 1.00 79.94 230 PHE A O 1
ATOM 1682 N N . ALA A 1 231 ? 25.977 6.795 -26.482 1.00 82.25 231 ALA A N 1
ATOM 1683 C CA . ALA A 1 231 ? 24.514 6.893 -26.410 1.00 82.25 231 ALA A CA 1
ATOM 1684 C C . ALA A 1 231 ? 23.831 5.516 -26.483 1.00 82.25 231 ALA A C 1
ATOM 1686 O O . ALA A 1 231 ? 22.795 5.291 -25.863 1.00 82.25 231 ALA A O 1
ATOM 1687 N N . LEU A 1 232 ? 24.409 4.608 -27.273 1.00 89.50 232 LEU A N 1
ATOM 1688 C CA . LEU A 1 232 ? 23.962 3.233 -27.443 1.00 89.50 232 LEU A CA 1
ATOM 1689 C C . LEU A 1 232 ? 25.189 2.348 -27.654 1.00 89.50 232 LEU A C 1
ATOM 1691 O O . LEU A 1 232 ? 25.941 2.543 -28.607 1.00 89.50 232 LEU A O 1
ATOM 1695 N N . GLU A 1 233 ? 25.358 1.358 -26.787 1.00 87.56 233 GLU A N 1
ATOM 1696 C CA . GLU A 1 233 ? 26.380 0.326 -26.907 1.00 87.56 233 GLU A CA 1
ATOM 1697 C C . GLU A 1 233 ? 25.692 -1.037 -27.046 1.00 87.56 233 GLU A C 1
ATOM 1699 O O . GLU A 1 233 ? 24.751 -1.348 -26.316 1.00 87.56 233 GLU A O 1
ATOM 1704 N N . VAL A 1 234 ? 26.131 -1.850 -28.010 1.00 88.88 234 VAL A N 1
ATOM 1705 C CA . VAL A 1 234 ? 25.584 -3.193 -28.239 1.00 88.88 234 VAL A CA 1
ATOM 1706 C C . VAL A 1 234 ? 26.728 -4.196 -28.239 1.00 88.88 234 VAL A C 1
ATOM 1708 O O . VAL A 1 234 ? 27.567 -4.188 -29.139 1.00 88.88 234 VAL A O 1
ATOM 1711 N N . LEU A 1 235 ? 26.743 -5.073 -27.236 1.00 86.50 235 LEU A N 1
ATOM 1712 C CA . LEU A 1 235 ? 27.808 -6.047 -27.000 1.00 86.50 235 LEU A CA 1
ATOM 1713 C C . LEU A 1 235 ? 27.252 -7.473 -26.971 1.00 86.50 235 LEU A C 1
ATOM 1715 O O . LEU A 1 235 ? 26.099 -7.707 -26.614 1.00 86.50 235 LEU A O 1
ATOM 1719 N N . ALA A 1 236 ? 28.100 -8.442 -27.309 1.00 88.62 236 ALA A N 1
ATOM 1720 C CA . ALA A 1 236 ? 27.843 -9.858 -27.087 1.00 88.62 236 ALA A CA 1
ATOM 1721 C C . ALA A 1 236 ? 29.125 -10.533 -26.593 1.00 88.62 236 ALA A C 1
ATOM 1723 O O . ALA A 1 236 ? 30.218 -10.221 -27.065 1.00 88.62 236 ALA A O 1
ATOM 1724 N N . THR A 1 237 ? 28.994 -11.458 -25.646 1.00 86.19 237 THR A N 1
ATOM 1725 C CA . THR A 1 237 ? 30.097 -12.324 -25.216 1.00 86.19 237 THR A CA 1
ATOM 1726 C C . THR A 1 237 ? 30.240 -13.524 -26.156 1.00 86.19 237 THR A C 1
ATOM 1728 O O . THR A 1 237 ?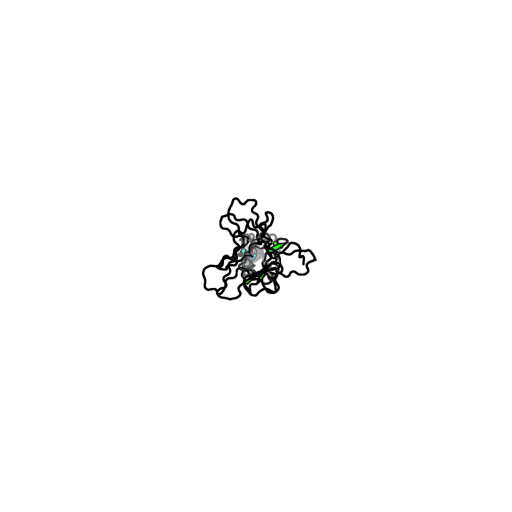 29.380 -13.784 -27.001 1.00 86.19 237 THR A O 1
ATOM 1731 N N . GLU A 1 238 ? 31.349 -14.260 -26.044 1.00 84.00 238 GLU A N 1
ATOM 1732 C CA . GLU A 1 238 ? 31.548 -15.489 -26.816 1.00 84.00 238 GLU A CA 1
ATOM 1733 C C . GLU A 1 238 ? 30.414 -16.497 -26.551 1.00 84.00 238 GLU A C 1
ATOM 1735 O O . GLU A 1 238 ? 30.029 -16.744 -25.408 1.00 84.00 238 GLU A O 1
ATOM 1740 N N . GLY A 1 239 ? 29.876 -17.098 -27.615 1.00 82.81 239 GLY A N 1
ATOM 1741 C CA . GLY A 1 239 ? 28.739 -18.011 -27.527 1.00 82.81 239 GLY A CA 1
ATOM 1742 C C . GLY A 1 239 ? 28.474 -18.759 -28.833 1.00 82.81 239 GLY A C 1
ATOM 1743 O O . GLY A 1 239 ? 29.168 -18.570 -29.829 1.00 82.81 239 GLY A O 1
ATOM 1744 N N . SER A 1 240 ? 27.466 -19.635 -28.830 1.00 82.94 240 SER A N 1
ATOM 1745 C CA . SER A 1 240 ? 27.099 -20.487 -29.978 1.00 82.94 240 SER A CA 1
ATOM 1746 C C . SER A 1 240 ? 25.797 -20.058 -30.664 1.00 82.94 240 SER A C 1
ATOM 1748 O O . SER A 1 240 ? 25.127 -20.888 -31.271 1.00 82.94 240 SER A O 1
ATOM 1750 N N . ALA A 1 241 ? 25.400 -18.788 -30.534 1.00 84.38 241 ALA A N 1
ATOM 1751 C CA . ALA A 1 241 ? 24.215 -18.274 -31.214 1.00 84.38 241 ALA A CA 1
ATOM 1752 C C . ALA A 1 241 ? 24.426 -18.275 -32.737 1.00 84.38 241 ALA A C 1
ATOM 1754 O O . ALA A 1 241 ? 25.450 -17.792 -33.218 1.00 84.38 241 ALA A O 1
ATOM 1755 N N . ASP A 1 242 ? 23.437 -18.755 -33.495 1.00 84.25 242 ASP A N 1
ATOM 1756 C CA . ASP A 1 242 ? 23.518 -18.824 -34.963 1.00 84.25 242 ASP A CA 1
ATOM 1757 C C . ASP A 1 242 ? 23.683 -17.439 -35.614 1.00 84.25 242 ASP A C 1
ATOM 1759 O O . ASP A 1 242 ? 24.258 -17.311 -36.697 1.00 84.25 242 ASP A O 1
ATOM 1763 N N . LYS A 1 243 ? 23.157 -16.386 -34.970 1.00 83.44 243 LYS A N 1
ATOM 1764 C CA . LYS A 1 243 ? 23.267 -14.999 -35.428 1.00 83.44 243 LYS A CA 1
ATOM 1765 C C . LYS A 1 243 ? 23.099 -14.017 -34.269 1.00 83.44 243 LYS A C 1
ATOM 1767 O O . LYS A 1 243 ? 22.113 -14.088 -33.542 1.00 83.44 243 LYS A O 1
ATOM 1772 N N . VAL A 1 244 ? 24.000 -13.042 -34.178 1.00 85.88 244 VAL A N 1
ATOM 1773 C CA . VAL A 1 244 ? 23.864 -11.858 -33.316 1.00 85.88 244 VAL A CA 1
ATOM 1774 C C . VAL A 1 244 ? 23.605 -10.651 -34.216 1.00 85.88 244 VAL A C 1
ATOM 1776 O O . VAL A 1 244 ? 24.315 -10.446 -35.200 1.00 85.88 244 VAL A O 1
ATOM 1779 N N . VAL A 1 245 ? 22.551 -9.883 -33.938 1.00 86.56 245 VAL A N 1
ATOM 1780 C CA . VAL A 1 245 ? 22.143 -8.723 -34.747 1.00 86.56 245 VAL A CA 1
ATOM 1781 C C . VAL A 1 245 ? 21.942 -7.533 -33.825 1.00 86.56 245 VAL A C 1
ATOM 1783 O O . VAL A 1 245 ? 21.065 -7.589 -32.972 1.00 86.56 245 VAL A O 1
ATOM 1786 N N . GLY A 1 246 ? 22.725 -6.467 -34.014 1.00 86.12 246 GLY A N 1
ATOM 1787 C CA . GLY A 1 246 ? 22.615 -5.261 -33.187 1.00 86.12 246 GLY A CA 1
ATOM 1788 C C . GLY A 1 246 ? 21.438 -4.353 -33.554 1.00 86.12 246 GLY A C 1
ATOM 1789 O O . GLY A 1 246 ? 20.843 -3.740 -32.679 1.00 86.12 246 GLY A O 1
ATOM 1790 N N . LEU A 1 247 ? 21.052 -4.314 -34.834 1.00 88.81 247 LEU A N 1
ATOM 1791 C CA . LEU A 1 247 ? 19.870 -3.591 -35.299 1.00 88.81 247 LEU A CA 1
ATOM 1792 C C . LEU A 1 247 ? 19.211 -4.347 -36.451 1.00 88.81 247 LEU A C 1
ATOM 1794 O O . LEU A 1 247 ? 19.869 -4.765 -37.405 1.00 88.81 247 LEU A O 1
ATOM 1798 N N . LYS A 1 248 ? 17.899 -4.552 -36.346 1.00 87.06 248 LYS A N 1
ATOM 1799 C CA . LYS A 1 248 ? 17.084 -5.224 -37.357 1.00 87.06 248 LYS A CA 1
ATOM 1800 C C . LYS A 1 248 ? 15.943 -4.306 -37.769 1.00 87.06 248 LYS A C 1
ATOM 1802 O O . LYS A 1 248 ? 15.155 -3.896 -36.925 1.00 87.06 248 LYS A O 1
ATOM 1807 N N . VAL A 1 249 ? 15.828 -4.058 -39.069 1.00 87.00 249 VAL A N 1
ATOM 1808 C CA . VAL A 1 249 ? 14.764 -3.238 -39.658 1.00 87.00 249 VAL A CA 1
ATOM 1809 C C . VAL A 1 249 ? 13.679 -4.149 -40.243 1.00 87.00 249 VAL A C 1
ATOM 1811 O O . VAL A 1 249 ? 13.979 -5.201 -40.816 1.00 87.00 249 VAL A O 1
ATOM 1814 N N . GLY A 1 250 ? 12.414 -3.799 -40.005 1.00 85.06 250 GLY A N 1
ATOM 1815 C CA . GLY A 1 250 ? 11.248 -4.554 -40.465 1.00 85.06 250 GLY A CA 1
ATOM 1816 C C . GLY A 1 250 ? 10.924 -4.320 -41.941 1.00 85.06 250 GLY A C 1
ATOM 1817 O O . GLY A 1 250 ? 11.526 -3.488 -42.609 1.00 85.06 250 GLY A O 1
ATOM 1818 N N . VAL A 1 251 ? 9.939 -5.054 -42.458 1.00 87.75 251 VAL A N 1
ATOM 1819 C CA . VAL A 1 251 ? 9.386 -4.769 -43.791 1.00 87.75 251 VAL A CA 1
ATOM 1820 C C . VAL A 1 251 ? 8.648 -3.427 -43.779 1.00 87.75 251 VAL A C 1
ATOM 1822 O O . VAL A 1 251 ? 8.015 -3.105 -42.777 1.00 87.75 251 VAL A O 1
ATOM 1825 N N . LEU A 1 252 ? 8.695 -2.685 -44.893 1.00 87.69 252 LEU A N 1
ATOM 1826 C CA . LEU A 1 252 ? 8.055 -1.363 -45.059 1.00 87.69 252 LEU A CA 1
ATOM 1827 C C . LEU A 1 252 ? 8.596 -0.257 -44.136 1.00 87.69 252 LEU A C 1
ATOM 1829 O O . LEU A 1 252 ? 7.988 0.805 -44.049 1.00 87.69 252 LEU A O 1
ATOM 1833 N N . ILE A 1 253 ? 9.710 -0.510 -43.451 1.00 86.19 253 ILE A N 1
ATOM 1834 C CA . ILE A 1 253 ? 10.467 0.516 -42.745 1.00 86.19 253 ILE A CA 1
ATOM 1835 C C . ILE A 1 253 ? 11.619 0.914 -43.659 1.00 86.19 253 ILE A C 1
ATOM 1837 O O . ILE A 1 253 ? 12.331 0.038 -44.164 1.00 86.19 253 ILE A O 1
ATOM 1841 N N . ASP A 1 254 ? 11.776 2.213 -43.881 1.00 86.94 254 ASP A N 1
ATOM 1842 C CA . ASP A 1 254 ? 12.879 2.733 -44.677 1.00 86.94 254 ASP A CA 1
ATOM 1843 C C . ASP A 1 254 ? 14.230 2.371 -44.041 1.00 86.94 254 ASP A C 1
ATOM 1845 O O . ASP A 1 254 ? 14.315 2.100 -42.833 1.00 86.94 254 ASP A O 1
ATOM 1849 N N . PRO A 1 255 ? 15.311 2.327 -44.838 1.00 82.56 255 PRO A N 1
ATOM 1850 C CA . PRO A 1 255 ? 16.653 2.216 -44.296 1.00 82.56 255 PRO A CA 1
ATOM 1851 C C . PRO A 1 255 ? 16.900 3.282 -43.231 1.00 82.56 255 PRO A C 1
ATOM 1853 O O . PRO A 1 255 ? 16.301 4.355 -43.236 1.00 82.56 255 PRO A O 1
ATOM 1856 N N . ILE A 1 256 ? 17.809 2.977 -42.312 1.00 84.94 256 ILE A N 1
ATOM 1857 C CA . ILE A 1 256 ? 18.109 3.887 -41.215 1.00 84.94 256 ILE A CA 1
ATOM 1858 C C . ILE A 1 256 ? 18.644 5.202 -41.790 1.00 84.94 256 ILE A C 1
ATOM 1860 O O . ILE A 1 256 ? 19.706 5.227 -42.415 1.00 84.94 256 ILE A O 1
ATOM 1864 N N . HIS A 1 257 ? 17.908 6.282 -41.546 1.00 81.31 257 HIS A N 1
ATOM 1865 C CA . HIS A 1 257 ? 18.355 7.635 -41.822 1.00 81.31 257 HIS A CA 1
ATOM 1866 C C . HIS A 1 257 ? 19.274 8.073 -40.678 1.00 81.31 257 HIS A C 1
ATOM 1868 O O . HIS A 1 257 ? 18.854 8.137 -39.523 1.00 81.31 257 HIS A O 1
ATOM 1874 N N . HIS A 1 258 ? 20.540 8.347 -40.988 1.00 80.25 258 HIS A N 1
ATOM 1875 C CA . HIS A 1 258 ? 21.494 8.905 -40.036 1.00 80.25 258 HIS A CA 1
ATOM 1876 C C . HIS A 1 258 ? 21.835 10.341 -40.424 1.00 80.25 258 HIS A C 1
ATOM 1878 O O . HIS A 1 258 ? 22.689 10.565 -41.279 1.00 80.25 258 HIS A O 1
ATOM 1884 N N . ASP A 1 259 ? 21.235 11.304 -39.727 1.00 75.25 259 ASP A N 1
ATOM 1885 C CA . ASP A 1 259 ? 21.629 12.714 -39.775 1.00 75.25 259 ASP A CA 1
ATOM 1886 C C . ASP A 1 259 ? 22.923 12.933 -38.979 1.00 75.25 259 ASP A C 1
ATOM 1888 O O . ASP A 1 259 ? 22.970 13.571 -37.926 1.00 75.25 259 ASP A O 1
ATOM 1892 N N . SER A 1 260 ? 24.009 12.326 -39.444 1.00 71.06 260 SER A N 1
ATOM 1893 C CA . SER A 1 260 ? 25.336 12.531 -38.873 1.00 71.06 260 SER A CA 1
ATOM 1894 C C . SER A 1 260 ? 25.925 13.859 -39.353 1.00 71.06 260 SER A C 1
ATOM 1896 O O . SER A 1 260 ? 25.788 14.221 -40.521 1.00 71.06 260 SER A O 1
ATOM 1898 N N . GLY A 1 261 ? 26.640 14.566 -38.473 1.00 64.31 261 GLY A N 1
ATOM 1899 C CA . GLY A 1 261 ? 27.382 15.778 -38.829 1.00 64.31 261 GLY A CA 1
ATOM 1900 C C . GLY A 1 261 ? 28.494 15.551 -39.868 1.00 64.31 261 GLY A C 1
ATOM 1901 O O . GLY A 1 261 ? 28.680 14.470 -40.417 1.00 64.31 261 GLY A O 1
ATOM 1902 N N . THR A 1 262 ? 29.281 16.597 -40.144 1.00 53.91 262 THR A N 1
ATOM 1903 C CA . THR A 1 262 ? 30.388 16.521 -41.114 1.00 53.91 262 THR A CA 1
ATOM 1904 C C . THR A 1 262 ? 31.415 15.466 -40.693 1.00 53.91 262 THR A C 1
ATOM 1906 O O . THR A 1 262 ? 32.193 15.696 -39.768 1.00 53.91 262 THR A O 1
ATOM 1909 N N . PHE A 1 263 ? 31.484 14.345 -41.412 1.00 52.25 263 PHE A N 1
ATOM 1910 C CA . PHE A 1 263 ? 32.629 13.444 -41.329 1.00 52.25 263 PHE A CA 1
ATOM 1911 C C . PHE A 1 263 ? 33.856 14.179 -41.876 1.00 52.25 263 PHE A C 1
ATOM 1913 O O . PHE A 1 263 ? 34.003 14.365 -43.086 1.00 52.25 263 PHE A O 1
ATOM 1920 N N . ILE A 1 264 ? 34.748 14.634 -40.994 1.00 49.81 264 ILE A N 1
ATOM 1921 C CA . ILE A 1 264 ? 36.078 15.080 -41.409 1.00 49.81 264 ILE A CA 1
ATOM 1922 C C . ILE A 1 264 ? 36.842 13.825 -41.846 1.00 49.81 264 ILE A C 1
ATOM 1924 O O . ILE A 1 264 ? 37.444 13.120 -41.047 1.00 49.81 264 ILE A O 1
ATOM 1928 N N . ASN A 1 265 ? 36.767 13.567 -43.152 1.00 48.97 265 ASN A N 1
ATOM 1929 C CA . ASN A 1 265 ? 37.605 12.653 -43.920 1.00 48.97 265 ASN A CA 1
ATOM 1930 C C . ASN A 1 265 ? 37.491 11.153 -43.555 1.00 48.97 265 ASN A C 1
ATOM 1932 O O . ASN A 1 265 ? 38.363 10.629 -42.852 1.00 48.97 265 ASN A O 1
ATOM 1936 N N . PRO A 1 266 ? 36.491 10.410 -44.079 1.00 53.12 266 PRO A N 1
ATOM 1937 C CA . PRO A 1 266 ? 36.548 8.952 -44.051 1.00 53.12 266 PRO A CA 1
ATOM 1938 C C . PRO A 1 266 ? 37.724 8.506 -44.929 1.00 53.12 266 PRO A C 1
ATOM 1940 O O . PRO A 1 266 ? 37.629 8.437 -46.148 1.00 53.12 266 PRO A O 1
ATOM 1943 N N . THR A 1 267 ? 38.879 8.253 -44.312 1.00 53.34 267 THR A N 1
ATOM 1944 C CA . THR A 1 267 ? 40.128 8.027 -45.059 1.00 53.34 267 THR A CA 1
ATOM 1945 C C . THR A 1 267 ? 40.161 6.640 -45.721 1.00 53.34 267 THR A C 1
ATOM 1947 O O . THR A 1 267 ? 41.013 6.391 -46.567 1.00 53.34 267 THR A O 1
ATOM 1950 N N . THR A 1 268 ? 39.223 5.740 -45.397 1.00 50.78 268 THR A N 1
ATOM 1951 C CA . THR A 1 268 ? 39.111 4.415 -46.025 1.00 50.78 268 THR A CA 1
ATOM 1952 C C . THR A 1 268 ? 37.670 3.892 -45.991 1.00 50.78 268 THR A C 1
ATOM 1954 O O . THR A 1 268 ? 37.266 3.237 -45.032 1.00 50.78 268 THR A O 1
ATOM 1957 N N . GLY A 1 269 ? 36.896 4.149 -47.045 1.00 50.16 269 GLY A N 1
ATOM 1958 C CA . GLY A 1 269 ? 35.782 3.277 -47.419 1.00 50.16 269 GLY A CA 1
ATOM 1959 C C . GLY A 1 269 ? 36.330 2.183 -48.328 1.00 50.16 269 GLY A C 1
ATOM 1960 O O . GLY A 1 269 ? 36.846 2.491 -49.399 1.00 50.16 269 GLY A O 1
ATOM 1961 N N . THR A 1 270 ? 36.279 0.924 -47.906 1.00 51.16 270 THR A N 1
ATOM 1962 C CA . THR A 1 270 ? 36.589 -0.223 -48.768 1.00 51.16 270 THR A CA 1
ATOM 1963 C C . THR A 1 270 ? 35.347 -1.104 -48.859 1.00 51.16 270 THR A C 1
ATOM 1965 O O . THR A 1 270 ? 34.727 -1.406 -47.843 1.00 51.16 270 THR A O 1
ATOM 1968 N N . ASP A 1 271 ? 34.977 -1.538 -50.066 1.00 45.31 271 ASP A N 1
ATOM 1969 C CA . ASP A 1 271 ? 33.833 -2.434 -50.337 1.00 45.31 271 ASP A CA 1
ATOM 1970 C C . ASP A 1 271 ? 34.081 -3.895 -49.886 1.00 45.31 271 ASP A C 1
ATOM 1972 O O . ASP A 1 271 ? 33.601 -4.859 -50.467 1.00 45.31 271 ASP A O 1
ATOM 1976 N N . ASN A 1 272 ? 34.919 -4.119 -48.869 1.00 43.91 272 ASN A N 1
ATOM 1977 C CA . ASN A 1 272 ? 35.277 -5.462 -48.393 1.00 43.91 272 ASN A CA 1
ATOM 1978 C C . ASN A 1 272 ? 35.765 -6.437 -49.505 1.00 43.91 272 ASN A C 1
ATOM 1980 O O . ASN A 1 272 ? 35.786 -7.656 -49.318 1.00 43.91 272 ASN A O 1
ATOM 1984 N N . THR A 1 273 ? 36.183 -5.918 -50.666 1.00 44.22 273 THR A N 1
ATOM 1985 C CA . THR A 1 273 ? 36.751 -6.695 -51.770 1.00 44.22 273 THR A CA 1
ATOM 1986 C C . THR A 1 273 ? 38.278 -6.747 -51.655 1.00 44.22 273 THR A C 1
ATOM 1988 O O . THR A 1 273 ? 38.904 -5.707 -51.445 1.00 44.22 273 THR A O 1
ATOM 1991 N N . PRO A 1 274 ? 38.929 -7.907 -51.874 1.00 53.41 274 PRO A N 1
ATOM 1992 C CA . PRO A 1 274 ? 40.393 -8.025 -51.852 1.00 53.41 274 PRO A CA 1
ATOM 1993 C C . PRO A 1 274 ? 41.123 -7.280 -52.986 1.00 53.41 274 PRO A C 1
ATOM 1995 O O . PRO A 1 274 ? 42.353 -7.273 -53.015 1.00 53.41 274 PRO A O 1
ATOM 1998 N N . SER A 1 275 ? 40.397 -6.704 -53.950 1.00 53.59 275 SER A N 1
ATOM 1999 C CA . SER A 1 275 ? 40.953 -5.927 -55.058 1.00 53.59 275 SER A CA 1
ATOM 2000 C C . SER A 1 275 ? 40.911 -4.434 -54.746 1.00 53.59 275 SER A C 1
ATOM 2002 O O . SER A 1 275 ? 39.841 -3.862 -54.571 1.00 53.59 275 SER A O 1
ATOM 2004 N N . THR A 1 276 ? 42.073 -3.787 -54.745 1.00 48.19 276 THR A N 1
ATOM 2005 C CA . THR A 1 276 ? 42.239 -2.335 -54.559 1.00 48.19 276 THR A CA 1
ATOM 2006 C C . THR A 1 276 ? 41.898 -1.523 -55.813 1.00 48.19 276 THR A C 1
ATOM 2008 O O . THR A 1 276 ? 42.484 -0.468 -56.031 1.00 48.19 276 THR A O 1
ATOM 2011 N N . ASP A 1 277 ? 41.012 -2.024 -56.668 1.00 50.62 277 ASP A N 1
ATOM 2012 C CA . ASP A 1 277 ? 40.734 -1.422 -57.971 1.00 50.62 277 ASP A CA 1
ATOM 2013 C C . ASP A 1 277 ? 39.222 -1.369 -58.192 1.00 50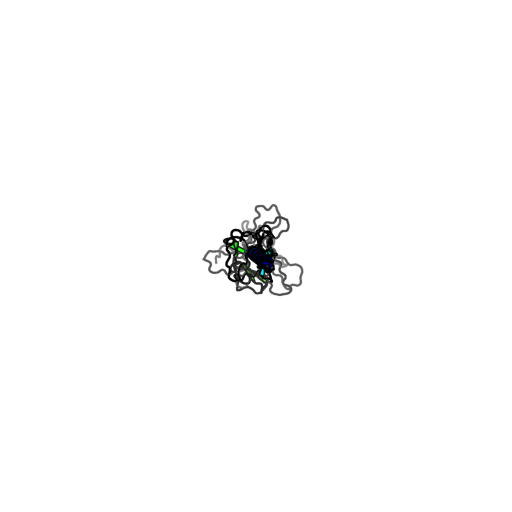.62 277 ASP A C 1
ATOM 2015 O O . ASP A 1 277 ? 38.639 -2.139 -58.953 1.00 50.62 277 ASP A O 1
ATOM 2019 N N . VAL A 1 278 ? 38.576 -0.459 -57.462 1.00 50.31 278 VAL A N 1
ATOM 2020 C CA . VAL A 1 278 ? 37.245 0.043 -57.811 1.00 50.31 278 VAL A CA 1
ATOM 2021 C C . VAL A 1 278 ? 37.416 1.528 -58.137 1.00 50.31 278 VAL A C 1
ATOM 2023 O O . VAL A 1 278 ? 37.384 2.360 -57.228 1.00 50.31 278 VAL A O 1
ATOM 2026 N N . PRO A 1 279 ? 37.630 1.888 -59.416 1.00 48.84 279 PRO A N 1
ATOM 2027 C CA . PRO A 1 279 ? 37.750 3.276 -59.872 1.00 48.84 279 PRO A CA 1
ATOM 2028 C C . PRO A 1 279 ? 36.533 4.181 -59.601 1.00 48.84 279 PRO A C 1
ATOM 2030 O O . PRO A 1 279 ? 36.559 5.336 -60.003 1.00 48.84 279 PRO A O 1
ATOM 2033 N N . GLU A 1 280 ? 35.486 3.689 -58.929 1.00 51.28 280 GLU A N 1
ATOM 2034 C CA . GLU A 1 280 ? 34.237 4.418 -58.661 1.00 51.28 280 GLU A CA 1
ATOM 2035 C C . GLU A 1 280 ? 33.854 4.500 -57.169 1.00 51.28 280 GLU A C 1
ATOM 2037 O O . GLU A 1 280 ? 32.690 4.685 -56.833 1.00 51.28 280 GLU A O 1
ATOM 2042 N N . MET A 1 281 ? 34.817 4.407 -56.246 1.00 50.19 281 MET A N 1
ATOM 2043 C CA . MET A 1 281 ? 34.610 4.886 -54.860 1.00 50.19 281 MET A CA 1
ATOM 2044 C C . MET A 1 281 ? 35.257 6.250 -54.583 1.00 50.19 281 MET A C 1
ATOM 2046 O O . MET A 1 281 ? 34.970 6.891 -53.574 1.00 50.19 281 MET A O 1
ATOM 2050 N N . ILE A 1 282 ? 36.105 6.714 -55.498 1.00 52.88 282 ILE A N 1
ATOM 2051 C CA . ILE A 1 282 ? 36.488 8.113 -55.635 1.00 52.88 282 ILE A CA 1
ATOM 2052 C C . ILE A 1 282 ? 35.749 8.571 -56.886 1.00 52.88 282 ILE A C 1
ATOM 2054 O O . ILE A 1 282 ? 36.005 8.043 -57.965 1.00 52.88 282 ILE A O 1
ATOM 2058 N N . ASP A 1 283 ? 34.820 9.514 -56.748 1.00 52.62 283 ASP A N 1
ATOM 2059 C CA . ASP A 1 283 ? 34.486 10.412 -57.853 1.00 52.62 283 ASP A CA 1
ATOM 2060 C C . ASP A 1 283 ? 35.829 10.870 -58.442 1.00 52.62 283 ASP A C 1
ATOM 2062 O O . ASP A 1 283 ? 36.587 11.573 -57.776 1.00 52.62 283 ASP A O 1
ATOM 2066 N N . GLY A 1 284 ? 36.172 10.383 -59.637 1.00 50.97 284 GLY A N 1
ATOM 2067 C CA . GLY A 1 284 ? 37.449 10.617 -60.311 1.00 50.97 284 GLY A CA 1
ATOM 2068 C C . GLY A 1 284 ? 37.719 12.077 -60.699 1.00 50.97 284 GLY A C 1
ATOM 2069 O O . GLY A 1 284 ? 38.488 12.314 -61.631 1.00 50.97 284 GLY A O 1
ATOM 2070 N N . ASP A 1 285 ? 37.106 13.053 -60.031 1.00 55.00 285 ASP A N 1
ATOM 2071 C CA . ASP A 1 285 ? 37.271 14.484 -60.237 1.00 55.00 285 ASP A CA 1
ATOM 2072 C C . ASP A 1 285 ? 38.247 15.103 -59.216 1.00 55.00 285 ASP A C 1
ATOM 2074 O O . ASP A 1 285 ? 37.996 15.228 -58.017 1.00 55.00 285 ASP A O 1
ATOM 2078 N N . SER A 1 286 ? 39.412 15.530 -59.707 1.00 57.59 286 SER A N 1
ATOM 2079 C CA . SER A 1 286 ? 40.524 16.078 -58.914 1.00 57.59 286 SER A CA 1
ATOM 2080 C C . SER A 1 286 ? 40.397 17.583 -58.597 1.00 57.59 286 SER A C 1
ATOM 2082 O O . SER A 1 286 ? 41.402 18.297 -58.530 1.00 57.59 286 SER A O 1
ATOM 2084 N N . GLY A 1 287 ? 39.177 18.110 -58.466 1.00 58.41 287 GLY A N 1
ATOM 2085 C CA . GLY A 1 287 ? 38.913 19.538 -58.249 1.00 58.41 287 GLY A CA 1
ATOM 2086 C C . GLY A 1 287 ? 39.084 19.997 -56.783 1.00 58.41 287 GLY A C 1
ATOM 2087 O O . GLY A 1 287 ? 38.690 19.286 -55.865 1.00 58.41 287 GLY A O 1
ATOM 2088 N N . PRO A 1 288 ? 39.599 21.216 -56.509 1.00 50.84 288 PRO A N 1
ATOM 2089 C CA . PRO A 1 288 ? 39.921 21.698 -55.152 1.00 50.84 288 PRO A CA 1
ATOM 2090 C C . PRO A 1 288 ? 38.705 22.080 -54.280 1.00 50.84 288 PRO A C 1
ATOM 2092 O O . PRO A 1 288 ? 38.870 22.670 -53.212 1.00 50.84 288 PRO A O 1
ATOM 2095 N N . THR A 1 289 ? 37.481 21.788 -54.724 1.00 56.09 289 THR A N 1
ATOM 2096 C CA . THR A 1 289 ? 36.234 22.223 -54.080 1.00 56.09 289 THR A CA 1
ATOM 2097 C C . THR A 1 289 ? 35.119 21.187 -54.221 1.00 56.09 289 THR A C 1
ATOM 2099 O O . THR A 1 289 ? 34.071 21.535 -54.756 1.00 56.09 289 THR A O 1
ATOM 2102 N N . LYS A 1 290 ? 35.283 19.938 -53.760 1.00 54.19 290 LYS A N 1
ATOM 2103 C CA . LYS A 1 290 ? 34.124 19.045 -53.557 1.00 54.19 290 LYS A CA 1
ATOM 2104 C C . LYS A 1 290 ? 34.257 18.099 -52.367 1.00 54.19 290 LYS A C 1
ATOM 2106 O O . LYS A 1 290 ? 35.342 17.678 -51.985 1.00 54.19 290 LYS A O 1
ATOM 2111 N N . ARG A 1 291 ? 33.089 17.856 -51.770 1.00 50.94 291 ARG A N 1
ATOM 2112 C CA . ARG A 1 291 ? 32.793 16.972 -50.644 1.00 50.94 291 ARG A CA 1
ATOM 2113 C C . ARG A 1 291 ? 32.203 15.689 -51.228 1.00 50.94 291 ARG A C 1
ATOM 2115 O O . ARG A 1 291 ? 31.300 15.785 -52.053 1.00 50.94 291 ARG A O 1
ATOM 2122 N N . THR A 1 292 ? 32.674 14.526 -50.796 1.00 46.88 292 THR A N 1
ATOM 2123 C CA . THR A 1 292 ? 32.012 13.248 -51.086 1.00 46.88 292 THR A CA 1
ATOM 2124 C C . THR A 1 292 ? 30.769 13.166 -50.206 1.00 46.88 292 THR A C 1
ATOM 2126 O O . THR A 1 292 ? 30.880 12.953 -48.999 1.00 46.88 292 THR A O 1
ATOM 2129 N N . SER A 1 293 ? 29.589 13.426 -50.762 1.00 47.50 293 SER A N 1
ATOM 2130 C CA . SER A 1 293 ? 28.329 13.195 -50.059 1.00 47.50 293 SER A CA 1
ATOM 2131 C C . SER A 1 293 ? 28.008 11.704 -50.135 1.00 47.50 293 SER A C 1
ATOM 2133 O O . SER A 1 293 ? 27.845 11.146 -51.214 1.00 47.50 293 SER A O 1
ATOM 2135 N N . ILE A 1 294 ? 27.964 11.049 -48.975 1.00 52.72 294 ILE A N 1
ATOM 2136 C CA . ILE A 1 294 ? 27.496 9.660 -48.844 1.00 52.72 294 ILE A CA 1
ATOM 2137 C C . ILE A 1 294 ? 25.956 9.576 -48.809 1.00 52.72 294 ILE A C 1
ATOM 2139 O O . ILE A 1 294 ? 25.395 8.488 -48.752 1.00 52.72 294 ILE A O 1
ATOM 2143 N N . PHE A 1 295 ? 25.287 10.731 -48.863 1.00 49.91 295 PHE A N 1
ATOM 2144 C CA . PHE A 1 295 ? 23.843 10.885 -48.994 1.00 49.91 295 PHE A CA 1
ATOM 2145 C C . PHE A 1 295 ? 23.524 11.587 -50.314 1.00 49.91 295 PHE A C 1
ATOM 2147 O O . PHE A 1 295 ? 24.356 12.332 -50.844 1.00 49.91 295 PHE A O 1
ATOM 2154 N N . GLU A 1 296 ? 22.349 11.272 -50.854 1.00 46.75 296 GLU A N 1
ATOM 2155 C CA . GLU A 1 296 ? 21.891 11.681 -52.178 1.00 46.75 296 GLU A CA 1
ATOM 2156 C C . GLU A 1 296 ? 21.940 13.201 -52.398 1.00 46.75 296 GLU A C 1
ATOM 2158 O O . GLU A 1 296 ? 21.969 14.002 -51.464 1.00 46.75 296 GLU A O 1
ATOM 2163 N N . ALA A 1 297 ? 22.012 13.586 -53.673 1.00 44.19 297 ALA A N 1
ATOM 2164 C CA . ALA A 1 297 ? 22.086 14.972 -54.114 1.00 44.19 297 ALA A CA 1
ATOM 2165 C C . ALA A 1 297 ? 20.933 15.824 -53.543 1.00 44.19 297 ALA A C 1
ATOM 2167 O O . ALA A 1 297 ? 19.800 15.364 -53.448 1.00 44.19 297 ALA A O 1
ATOM 2168 N N . GLU A 1 298 ? 21.236 17.082 -53.209 1.00 51.09 298 GLU A N 1
ATOM 2169 C CA . GLU A 1 298 ? 20.393 18.033 -52.462 1.00 51.09 298 GLU A CA 1
ATOM 2170 C C . GLU A 1 298 ? 19.072 18.493 -53.141 1.00 51.09 298 GLU A C 1
ATOM 2172 O O . GLU A 1 298 ? 18.654 19.619 -52.899 1.00 51.09 298 GLU A O 1
ATOM 2177 N N . ASP A 1 299 ? 18.375 17.690 -53.957 1.00 47.28 299 ASP A N 1
ATOM 2178 C CA . ASP A 1 299 ? 17.174 18.169 -54.679 1.00 47.28 299 ASP A CA 1
ATOM 2179 C C . ASP A 1 299 ? 15.960 17.210 -54.768 1.00 47.28 299 ASP A C 1
ATOM 2181 O O . ASP A 1 299 ? 14.992 17.546 -55.453 1.00 47.28 299 ASP A O 1
ATOM 2185 N N . GLU A 1 300 ? 15.907 16.075 -54.058 1.00 37.94 300 GLU A N 1
ATOM 2186 C CA . GLU A 1 300 ? 14.678 15.250 -54.004 1.00 37.94 300 GLU A CA 1
ATOM 2187 C C . GLU A 1 300 ? 13.979 15.304 -52.635 1.00 37.94 300 GLU A C 1
ATOM 2189 O O . GLU A 1 300 ? 14.273 14.565 -51.702 1.00 37.94 300 GLU A O 1
ATOM 2194 N N . TYR A 1 301 ? 13.003 16.213 -52.542 1.00 36.97 301 TYR A N 1
ATOM 2195 C CA . TYR A 1 301 ? 11.908 16.158 -51.573 1.00 36.97 301 TYR A CA 1
ATOM 2196 C C . TYR A 1 301 ? 10.912 15.056 -51.982 1.00 36.97 301 TYR A C 1
ATOM 2198 O O . TYR A 1 301 ? 10.345 15.128 -53.078 1.00 36.97 301 TYR A O 1
ATOM 2206 N N . ILE A 1 302 ? 10.607 14.128 -51.071 1.00 38.53 302 ILE A N 1
ATOM 2207 C CA . ILE A 1 302 ? 9.277 13.502 -50.945 1.00 38.53 302 ILE A CA 1
ATOM 2208 C C . ILE A 1 302 ? 8.776 13.747 -49.527 1.00 38.53 302 ILE A C 1
ATOM 2210 O O . ILE A 1 302 ? 9.550 13.494 -48.581 1.00 38.53 302 ILE A O 1
#

Sequence (302 aa):
MSLVNTPSIIKRENWNSAVEFSKKTIQALQQLAHLRLGVESSPTFVSPTFTGLTASLLVQTNSTKALTSVSDLTNWIAGTSNRVTVSDDGDGTITLSGPQDIHTSASPTFTGLTLSGITLGSVLFAGASGVVSQDNSNLFWDDTNNRLGVGVNTGFDPRVGITVLGDIDILHTASVADDHAFELDVDAAGLGDVKAIDINYITGSVSAGKDEAILLVSIDEIAAGGGDIFALEVLATEGSADKVVGLKVGVLIDPIHHDSGTFINPTTGTDNTPSTDVPEMIDGDSGPTKRTSIFEAEDEYI

Organism: NCBI:txid412755

Secondary structure (DSSP, 8-state):
-PPP---SS--GGGHHHHHHHHHHHHHHHHHHSS----TT--PPPSS---TTSPTT--EEE-TTS-EEE-S-GGGTS--BTTTBEEEE-SSS-EEEE-SS--STT-----S----TTSPTTB--EE-GGG-EE--TTTEEEETTTTEEEES--SS--SSSEEEESS--------SSSS--SS------TT-SS--SS----------TT----S-------TT--S----S------S---S---S----TTPPPPP------S-------S-S-S--TTSS-S---SS----SS--TT---